Protein AF-A0A9P6MN47-F1 (afdb_monomer)

Structure (mmCIF, N/CA/C/O backbone):
data_AF-A0A9P6MN47-F1
#
_entry.id   AF-A0A9P6MN47-F1
#
loop_
_atom_site.group_PDB
_atom_site.id
_atom_site.type_symbol
_atom_site.label_atom_id
_atom_site.label_alt_id
_atom_site.label_comp_id
_atom_site.label_asym_id
_atom_site.label_entity_id
_atom_site.label_seq_id
_atom_site.pdbx_PDB_ins_code
_atom_site.Cartn_x
_atom_site.Cartn_y
_atom_site.Cartn_z
_atom_site.occupancy
_atom_site.B_iso_or_equiv
_atom_site.auth_seq_id
_atom_site.auth_comp_id
_atom_site.auth_asym_id
_atom_site.auth_atom_id
_atom_site.pdbx_PDB_model_num
ATOM 1 N N . MET A 1 1 ? -56.545 -11.372 4.190 1.00 41.72 1 MET A N 1
ATOM 2 C CA . MET A 1 1 ? -56.364 -11.797 2.789 1.00 41.72 1 MET A CA 1
ATOM 3 C C . MET A 1 1 ? -55.638 -13.130 2.778 1.00 41.72 1 MET A C 1
ATOM 5 O O . MET A 1 1 ? -54.506 -13.207 3.231 1.00 41.72 1 MET A O 1
ATOM 9 N N . ASN A 1 2 ? -56.364 -14.164 2.358 1.00 34.00 2 ASN A N 1
ATOM 10 C CA . ASN A 1 2 ? -55.906 -15.536 2.148 1.00 34.00 2 ASN A CA 1
ATOM 11 C C . ASN A 1 2 ? -55.253 -15.672 0.761 1.00 34.00 2 ASN A C 1
ATOM 13 O O . ASN A 1 2 ? -55.507 -14.839 -0.108 1.00 34.00 2 ASN A O 1
ATOM 17 N N . ASN A 1 3 ? -54.557 -16.803 0.568 1.00 33.00 3 ASN A N 1
ATOM 18 C CA . ASN A 1 3 ? -53.998 -17.367 -0.678 1.00 33.00 3 ASN A CA 1
ATOM 19 C C . ASN A 1 3 ? -52.538 -16.924 -0.902 1.00 33.00 3 ASN A C 1
ATOM 21 O O . ASN A 1 3 ? -52.272 -15.753 -1.108 1.00 33.00 3 ASN A O 1
ATOM 25 N N . PHE A 1 4 ? -51.515 -17.777 -0.818 1.00 34.84 4 PHE A N 1
ATOM 26 C CA . PHE A 1 4 ? -51.320 -18.984 -1.620 1.00 34.84 4 PHE A CA 1
ATOM 27 C C . PHE A 1 4 ? -50.412 -19.983 -0.871 1.00 34.84 4 PHE A C 1
ATOM 29 O O . PHE A 1 4 ? -49.187 -19.902 -0.907 1.00 34.84 4 PHE A O 1
ATOM 36 N N . ARG A 1 5 ? -51.018 -20.960 -0.193 1.00 38.16 5 ARG A N 1
ATOM 37 C CA . ARG A 1 5 ? -50.364 -22.212 0.212 1.00 38.16 5 ARG A CA 1
ATOM 38 C C . ARG A 1 5 ? -51.111 -23.350 -0.465 1.00 38.16 5 ARG A C 1
ATOM 40 O O . ARG A 1 5 ? -52.097 -23.829 0.076 1.00 38.16 5 ARG A O 1
ATOM 47 N N . GLN A 1 6 ? -50.648 -23.748 -1.644 1.00 36.84 6 GLN A N 1
ATOM 48 C CA . GLN A 1 6 ? -50.927 -25.049 -2.252 1.00 36.84 6 GLN A CA 1
ATOM 49 C C . GLN A 1 6 ? -49.973 -25.245 -3.435 1.00 36.84 6 GLN A C 1
ATOM 51 O O . GLN A 1 6 ? -50.169 -24.671 -4.498 1.00 36.84 6 GLN A O 1
ATOM 56 N N . SER A 1 7 ? -48.897 -25.998 -3.207 1.00 33.38 7 SER A N 1
ATOM 57 C CA . SER A 1 7 ? -48.450 -27.107 -4.065 1.00 33.38 7 SER A CA 1
ATOM 58 C C . SER A 1 7 ? -47.009 -27.477 -3.701 1.00 33.38 7 SER A C 1
ATOM 60 O O . SER A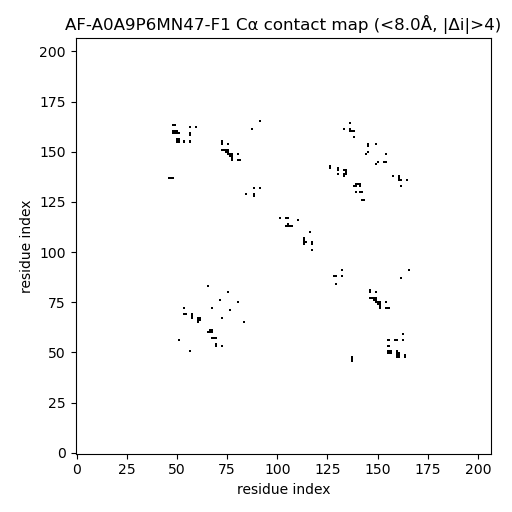 1 7 ? -46.039 -26.971 -4.258 1.00 33.38 7 SER A O 1
ATOM 62 N N . LEU A 1 8 ? -46.886 -28.361 -2.710 1.00 35.81 8 LEU A N 1
ATOM 63 C CA . LEU A 1 8 ? -45.766 -29.285 -2.599 1.00 35.81 8 LEU A CA 1
ATOM 64 C C . LEU A 1 8 ? -46.287 -30.627 -3.109 1.00 35.81 8 LEU A C 1
ATOM 66 O O . LEU A 1 8 ? -47.144 -31.230 -2.466 1.00 35.81 8 LEU A O 1
ATOM 70 N N . ALA A 1 9 ? -45.764 -31.100 -4.233 1.00 37.31 9 ALA A N 1
ATOM 71 C CA . ALA A 1 9 ? -45.876 -32.496 -4.621 1.00 37.31 9 ALA A CA 1
ATOM 72 C C . ALA A 1 9 ? -44.544 -32.958 -5.225 1.00 37.31 9 ALA A C 1
ATOM 74 O O . ALA A 1 9 ? -44.166 -32.539 -6.312 1.00 37.31 9 ALA A O 1
ATOM 75 N N . GLY A 1 10 ? -43.851 -33.831 -4.487 1.00 33.62 10 GLY A N 1
ATOM 76 C CA . GLY A 1 10 ? -42.985 -34.864 -5.058 1.00 33.62 10 GLY A CA 1
ATOM 77 C C . GLY A 1 10 ? -41.512 -34.515 -5.280 1.00 33.62 10 GLY A C 1
ATOM 78 O O . GLY A 1 10 ? -41.101 -34.203 -6.389 1.00 33.62 10 GLY A O 1
ATOM 79 N N . ARG A 1 11 ? -40.675 -34.735 -4.257 1.00 37.22 11 ARG A N 1
ATOM 80 C CA . ARG A 1 11 ? -39.339 -35.330 -4.477 1.00 37.22 11 ARG A CA 1
ATOM 81 C C . ARG A 1 11 ? -39.549 -36.843 -4.651 1.00 37.22 11 ARG A C 1
ATOM 83 O O . ARG A 1 11 ? -40.330 -37.394 -3.875 1.00 37.22 11 ARG A O 1
ATOM 90 N N . PRO A 1 12 ? -38.899 -37.523 -5.614 1.00 34.78 12 PRO A N 1
ATOM 91 C CA . PRO A 1 12 ? -37.577 -38.094 -5.319 1.00 34.78 12 PRO A CA 1
ATOM 92 C C . PRO A 1 12 ? -36.632 -38.186 -6.539 1.00 34.78 12 PRO A C 1
ATOM 94 O O . PRO A 1 12 ? -37.074 -38.352 -7.669 1.00 34.78 12 PRO A O 1
ATOM 97 N N . GLY A 1 13 ? -35.316 -38.170 -6.304 1.00 36.56 13 GLY A N 1
ATOM 98 C CA . GLY A 1 13 ? -34.329 -38.619 -7.299 1.00 36.56 13 GLY A CA 1
ATOM 99 C C . GLY A 1 13 ? -33.217 -37.614 -7.580 1.00 36.56 13 GLY A C 1
ATOM 100 O O . GLY A 1 13 ? -33.359 -36.700 -8.384 1.00 36.56 13 GLY A O 1
ATOM 101 N N . SER A 1 14 ? -32.085 -37.812 -6.913 1.00 43.25 14 SER A N 1
ATOM 102 C CA . SER A 1 14 ? -30.800 -37.184 -7.205 1.00 43.25 14 SER A CA 1
ATOM 103 C C . SER A 1 14 ? -30.328 -37.509 -8.629 1.00 43.25 14 SER A C 1
ATOM 105 O O . SER A 1 14 ? -30.061 -38.672 -8.918 1.00 43.25 14 SER A O 1
ATOM 107 N N . ASN A 1 15 ? -30.133 -36.503 -9.483 1.00 39.41 15 ASN A N 1
ATOM 108 C CA . ASN A 1 15 ? -29.367 -36.642 -10.726 1.00 39.41 15 ASN A CA 1
ATOM 109 C C . ASN A 1 15 ? -28.169 -35.689 -10.692 1.00 39.41 15 ASN A C 1
ATOM 111 O O . ASN A 1 15 ? -28.186 -34.598 -11.253 1.00 39.41 15 ASN A O 1
ATOM 115 N N . ILE A 1 16 ? -27.127 -36.124 -9.984 1.00 46.25 16 ILE A N 1
ATOM 116 C CA . ILE A 1 16 ? -25.761 -35.625 -10.156 1.00 46.25 16 ILE A CA 1
ATOM 117 C C . ILE A 1 16 ? -25.200 -36.354 -11.387 1.00 46.25 16 ILE A C 1
ATOM 119 O O . ILE A 1 16 ? -25.176 -37.589 -11.370 1.00 46.25 16 ILE A O 1
ATOM 123 N N . PRO A 1 17 ? -24.729 -35.671 -12.443 1.00 41.44 17 PRO A N 1
ATOM 124 C CA . PRO A 1 17 ? -24.043 -36.349 -13.534 1.00 41.44 17 PRO A CA 1
ATOM 125 C C . PRO A 1 17 ? -22.681 -36.843 -13.030 1.00 41.44 17 PRO A C 1
ATOM 127 O O . PRO A 1 17 ? -21.818 -36.044 -12.669 1.00 41.44 17 PRO A O 1
ATOM 130 N N . ARG A 1 18 ? -22.481 -38.164 -12.982 1.00 38.97 18 ARG A N 1
ATOM 131 C CA . ARG A 1 18 ? -21.150 -38.769 -12.825 1.00 38.97 18 ARG A CA 1
ATOM 132 C C . ARG A 1 18 ? -20.487 -38.938 -14.199 1.00 38.97 18 ARG A C 1
ATOM 134 O O . ARG A 1 18 ? -21.186 -39.226 -15.170 1.00 38.97 18 ARG A O 1
ATOM 141 N N . PRO A 1 19 ? -19.153 -38.813 -14.279 1.00 34.53 19 PRO A N 1
ATOM 142 C CA . PRO A 1 19 ? -18.406 -39.018 -15.512 1.00 34.53 19 PRO A CA 1
ATOM 143 C C . PRO A 1 19 ? -18.436 -40.500 -15.901 1.00 34.53 19 PRO A C 1
ATOM 145 O O . PRO A 1 19 ? -18.148 -41.377 -15.085 1.00 34.53 19 PRO A O 1
ATOM 148 N N . THR A 1 20 ? -18.799 -40.785 -17.148 1.00 41.00 20 THR A N 1
ATOM 149 C CA . THR A 1 20 ? -18.794 -42.138 -17.710 1.00 41.00 20 THR A CA 1
ATOM 150 C C . THR A 1 20 ? -17.363 -42.552 -18.043 1.00 41.00 20 THR A C 1
ATOM 152 O O . THR A 1 20 ? -16.755 -42.013 -18.967 1.00 41.00 20 THR A O 1
ATOM 155 N N . SER A 1 21 ? -16.828 -43.526 -17.310 1.00 36.16 21 SER A N 1
ATOM 156 C CA . SER A 1 21 ? -15.696 -44.338 -17.749 1.00 36.16 21 SER A CA 1
ATOM 157 C C . SER A 1 21 ? -16.211 -45.484 -18.628 1.00 36.16 21 SER A C 1
ATOM 159 O O . SER A 1 21 ? -16.979 -46.330 -18.177 1.00 36.16 21 SER A O 1
ATOM 161 N N . SER A 1 22 ? -15.779 -45.536 -19.888 1.00 38.53 22 SER A N 1
ATOM 162 C CA . SER A 1 22 ? -15.926 -46.724 -20.737 1.00 38.53 22 SER A CA 1
ATOM 163 C C . SER A 1 22 ? -14.592 -47.046 -21.401 1.00 38.53 22 SER A C 1
ATOM 165 O O . SER A 1 22 ? -14.125 -46.330 -22.286 1.00 38.53 22 SER A O 1
ATOM 167 N N . LEU A 1 23 ? -13.982 -48.132 -20.934 1.00 33.59 23 LEU A N 1
ATOM 168 C CA . LEU A 1 23 ? -12.881 -48.831 -21.581 1.00 33.59 23 LEU A CA 1
ATOM 169 C C . LEU A 1 23 ? -13.435 -49.794 -22.645 1.00 33.59 23 LEU A C 1
ATOM 171 O O . LEU A 1 23 ? -14.498 -50.376 -22.445 1.00 33.59 23 LEU A O 1
ATOM 175 N N . ALA A 1 24 ? -12.612 -50.017 -23.675 1.00 32.09 24 ALA A N 1
ATOM 176 C CA . ALA A 1 24 ? -12.634 -51.074 -24.697 1.00 32.09 24 ALA A CA 1
ATOM 177 C C . ALA A 1 24 ? -13.168 -50.688 -26.091 1.00 32.09 24 ALA A C 1
ATOM 179 O O . ALA A 1 24 ? -14.332 -50.352 -26.277 1.00 32.09 24 ALA A O 1
ATOM 180 N N . GLY A 1 25 ? -12.282 -50.817 -27.089 1.00 32.41 25 GLY A N 1
ATOM 181 C CA . GLY A 1 25 ? -12.612 -50.698 -28.509 1.00 32.41 25 GLY A CA 1
ATOM 182 C C . GLY A 1 25 ? -11.410 -50.388 -29.402 1.00 32.41 25 GLY A C 1
ATOM 183 O O . GLY A 1 25 ? -11.327 -49.319 -29.990 1.00 32.41 25 GLY A O 1
ATOM 184 N N . SER A 1 26 ? -10.458 -51.313 -29.475 1.00 33.81 26 SER A N 1
ATOM 185 C CA . SER A 1 26 ? -9.299 -51.318 -30.373 1.00 33.81 26 SER A CA 1
ATOM 186 C C . SER A 1 26 ? -9.674 -51.306 -31.863 1.00 33.81 26 SER A C 1
ATOM 188 O O . SER A 1 26 ? -10.416 -52.186 -32.293 1.00 33.81 26 SER A O 1
ATOM 190 N N . ASN A 1 27 ? -9.057 -50.429 -32.668 1.00 34.00 27 ASN A N 1
ATOM 191 C CA . ASN A 1 27 ? -8.623 -50.789 -34.026 1.00 34.00 27 ASN A CA 1
ATOM 192 C C . ASN A 1 27 ? -7.509 -49.868 -34.563 1.00 34.00 27 ASN A C 1
ATOM 194 O O . ASN A 1 27 ? -7.445 -48.683 -34.243 1.00 34.00 27 ASN A O 1
ATOM 198 N N . ALA A 1 28 ? -6.592 -50.447 -35.337 1.00 34.00 28 ALA A N 1
ATOM 199 C CA . ALA A 1 28 ? -5.300 -49.881 -35.722 1.00 34.00 28 ALA A CA 1
ATOM 200 C C . ALA A 1 28 ? -5.312 -49.080 -37.050 1.00 34.00 28 ALA A C 1
ATOM 202 O O . ALA A 1 28 ? -5.932 -49.517 -38.009 1.00 34.00 28 ALA A O 1
ATOM 203 N N . LYS A 1 29 ? -4.576 -47.944 -37.050 1.00 35.72 29 LYS A N 1
ATOM 204 C CA . LYS A 1 29 ? -3.645 -47.315 -38.046 1.00 35.72 29 LYS A CA 1
ATOM 205 C C . LYS A 1 29 ? -3.894 -47.445 -39.576 1.00 35.72 29 LYS A C 1
ATOM 207 O O . LYS A 1 29 ? -4.244 -48.523 -40.035 1.00 35.72 29 LYS A O 1
ATOM 212 N N . PRO A 1 30 ? -3.561 -46.408 -40.396 1.00 37.75 30 PRO A N 1
ATOM 213 C CA . PRO A 1 30 ? -2.171 -45.925 -40.541 1.00 37.75 30 PRO A CA 1
ATOM 214 C C . PRO A 1 30 ? -1.926 -44.400 -40.667 1.00 37.75 30 PRO A C 1
ATOM 216 O O . PRO A 1 30 ? -2.834 -43.588 -40.784 1.00 37.75 30 PRO A O 1
ATOM 219 N N . LEU A 1 31 ? -0.629 -44.066 -40.571 1.00 33.91 31 LEU A N 1
ATOM 220 C CA . LEU A 1 31 ? 0.039 -42.756 -40.579 1.00 33.91 31 LEU A CA 1
ATOM 221 C C . LEU A 1 31 ? -0.187 -41.930 -41.857 1.00 33.91 31 LEU A C 1
ATOM 223 O O . LEU A 1 31 ? -0.014 -42.493 -42.929 1.00 33.91 31 LEU A O 1
ATOM 227 N N . THR A 1 32 ? -0.297 -40.597 -41.715 1.00 35.84 32 THR A N 1
ATOM 228 C CA . THR A 1 32 ? 0.474 -39.581 -42.479 1.00 35.84 32 THR A CA 1
ATOM 229 C C . THR A 1 32 ? 0.391 -38.186 -41.822 1.00 35.84 32 THR A C 1
ATOM 231 O O . THR A 1 32 ? -0.705 -37.721 -41.537 1.00 35.84 32 THR A O 1
ATOM 234 N N . GLY A 1 33 ? 1.530 -37.491 -41.685 1.00 32.16 33 GLY A N 1
ATOM 235 C CA . GLY A 1 33 ? 1.637 -36.052 -42.003 1.00 32.16 33 GLY A CA 1
ATOM 236 C C . GLY A 1 33 ? 1.354 -34.986 -40.928 1.00 32.16 33 GLY A C 1
ATOM 237 O O . GLY A 1 33 ? 0.239 -34.510 -40.794 1.00 32.16 33 GLY A O 1
ATOM 238 N N . SER A 1 34 ? 2.424 -34.548 -40.258 1.00 34.50 34 SER A N 1
ATOM 239 C CA . SER A 1 34 ? 2.708 -33.208 -39.696 1.00 34.50 34 SER A CA 1
ATOM 240 C C . SER A 1 34 ? 1.719 -32.045 -39.949 1.00 34.50 34 SER A C 1
ATOM 242 O O . SER A 1 34 ? 1.606 -31.571 -41.078 1.00 34.50 34 SER A O 1
ATOM 244 N N . HIS A 1 35 ? 1.182 -31.461 -38.867 1.00 37.09 35 HIS A N 1
ATOM 245 C CA . HIS A 1 35 ? 1.371 -30.033 -38.543 1.00 37.09 35 HIS A CA 1
ATOM 246 C C . HIS A 1 35 ? 0.997 -29.746 -37.078 1.00 37.09 35 HIS A C 1
ATOM 248 O O . HIS A 1 35 ? -0.165 -29.799 -36.679 1.00 37.09 35 HIS A O 1
ATOM 254 N N . HIS A 1 36 ? 2.006 -29.427 -36.267 1.00 34.78 36 HIS A N 1
ATOM 255 C CA . HIS A 1 36 ? 1.833 -28.813 -34.955 1.00 34.78 36 HIS A CA 1
ATOM 256 C C . HIS A 1 36 ? 1.451 -27.341 -35.171 1.00 34.78 36 HIS A C 1
ATOM 258 O O . HIS A 1 36 ? 2.299 -26.519 -35.503 1.00 34.78 36 HIS A O 1
ATOM 264 N N . GLN A 1 37 ? 0.181 -26.994 -34.972 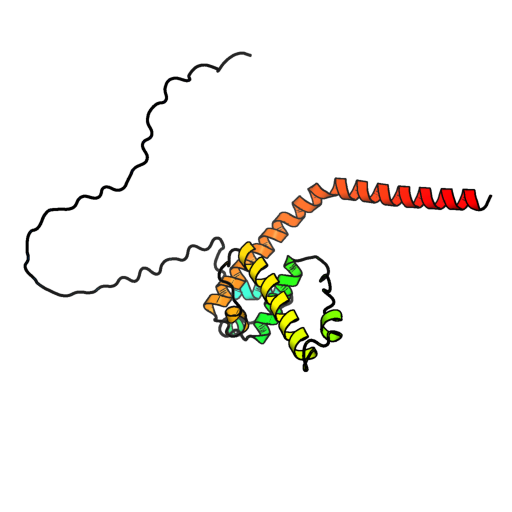1.00 35.47 37 GLN A N 1
ATOM 265 C CA . GLN A 1 37 ? -0.194 -25.644 -34.558 1.00 35.47 37 GLN A CA 1
ATOM 266 C C . GLN A 1 37 ? -0.641 -25.727 -33.106 1.00 35.47 37 GLN A C 1
ATOM 268 O O . GLN A 1 37 ? -1.804 -25.956 -32.783 1.00 35.47 37 GLN A O 1
ATOM 273 N N . SER A 1 38 ? 0.330 -25.569 -32.212 1.00 31.92 38 SER A N 1
ATOM 274 C CA . SER A 1 38 ? 0.075 -25.145 -30.846 1.00 31.92 38 SER A CA 1
ATOM 275 C C . SER A 1 38 ? -0.478 -23.720 -30.899 1.00 31.92 38 SER A C 1
ATOM 277 O O . SER A 1 38 ? 0.269 -22.747 -30.811 1.00 31.92 38 SER A O 1
ATOM 279 N N . SER A 1 39 ? -1.794 -23.578 -31.066 1.00 37.66 39 SER A N 1
ATOM 280 C CA . SER A 1 39 ? -2.476 -22.369 -30.618 1.00 37.66 39 SER A CA 1
ATOM 281 C C . SER A 1 39 ? -2.324 -22.308 -29.103 1.00 37.66 39 SER A C 1
ATOM 283 O O . SER A 1 39 ? -3.107 -22.902 -28.363 1.00 37.66 39 SER A O 1
ATOM 285 N N . SER A 1 40 ? -1.306 -21.588 -28.634 1.00 37.66 40 SER A N 1
ATOM 286 C CA . SER A 1 40 ? -1.277 -21.074 -27.273 1.00 37.66 40 SER A CA 1
ATOM 287 C C . SER A 1 40 ? -2.427 -20.075 -27.148 1.00 37.66 40 SER A C 1
ATOM 289 O O . SER A 1 40 ? -2.266 -18.875 -27.370 1.00 37.66 40 SER A O 1
ATOM 291 N N . ARG A 1 41 ? -3.625 -20.568 -26.825 1.00 37.81 41 ARG A N 1
ATOM 292 C CA . ARG A 1 41 ? -4.612 -19.739 -26.141 1.00 37.81 41 ARG A CA 1
ATOM 293 C C . ARG A 1 41 ? -3.942 -19.341 -24.834 1.00 37.81 41 ARG A C 1
ATOM 295 O O . ARG A 1 41 ? -3.850 -20.166 -23.930 1.00 37.81 41 ARG A O 1
ATOM 302 N N . ALA A 1 42 ? -3.405 -18.123 -24.780 1.00 43.56 42 ALA A N 1
ATOM 303 C CA . ALA A 1 42 ? -3.046 -17.497 -23.522 1.00 43.56 42 ALA A CA 1
ATOM 304 C C . ALA A 1 42 ? -4.279 -17.640 -22.633 1.00 43.56 42 ALA A C 1
ATOM 306 O O . ALA A 1 42 ? -5.345 -17.122 -22.979 1.00 43.56 42 ALA A O 1
ATOM 307 N N . ALA A 1 43 ? -4.168 -18.446 -21.576 1.00 43.69 43 ALA A N 1
ATOM 308 C CA . ALA A 1 43 ? -5.189 -18.506 -20.553 1.00 43.69 43 ALA A CA 1
ATOM 309 C C . ALA A 1 43 ? -5.394 -17.058 -20.123 1.00 43.69 43 ALA A C 1
ATOM 311 O O . ALA A 1 43 ? -4.471 -16.416 -19.626 1.00 43.69 43 ALA A O 1
ATOM 312 N N . THR A 1 44 ? -6.547 -16.495 -20.467 1.00 49.75 44 THR A N 1
ATOM 313 C CA . THR A 1 44 ? -6.895 -15.148 -20.050 1.00 49.75 44 THR A CA 1
ATOM 314 C C . THR A 1 44 ? -7.139 -15.290 -18.561 1.00 49.75 44 THR A C 1
ATOM 316 O O . THR A 1 44 ? -8.226 -15.701 -18.155 1.00 49.75 44 THR A O 1
ATOM 319 N N . GLU A 1 45 ? -6.084 -15.108 -17.762 1.00 56.88 45 GLU A N 1
ATOM 320 C CA . GLU A 1 45 ? -6.193 -15.040 -16.312 1.00 56.88 45 GLU A CA 1
ATOM 321 C C . GLU A 1 45 ? -7.281 -14.010 -16.030 1.00 56.88 45 GLU A C 1
ATOM 323 O O . GLU A 1 45 ? -7.150 -12.823 -16.332 1.00 56.88 45 GLU A O 1
ATOM 328 N N . THR A 1 46 ? -8.436 -14.514 -15.612 1.00 67.44 46 THR A N 1
ATOM 329 C CA . THR A 1 46 ? -9.619 -13.695 -15.411 1.00 67.44 46 THR A CA 1
ATOM 330 C C . THR A 1 46 ? -9.464 -13.105 -14.026 1.00 67.44 46 THR A C 1
ATOM 332 O O . THR A 1 46 ? -9.801 -13.742 -13.033 1.00 67.44 46 THR A O 1
ATOM 335 N N . TYR A 1 47 ? -8.855 -11.926 -13.959 1.00 73.94 47 TYR A N 1
ATOM 336 C CA . TYR A 1 47 ? -8.736 -11.183 -12.712 1.00 73.94 47 TYR A C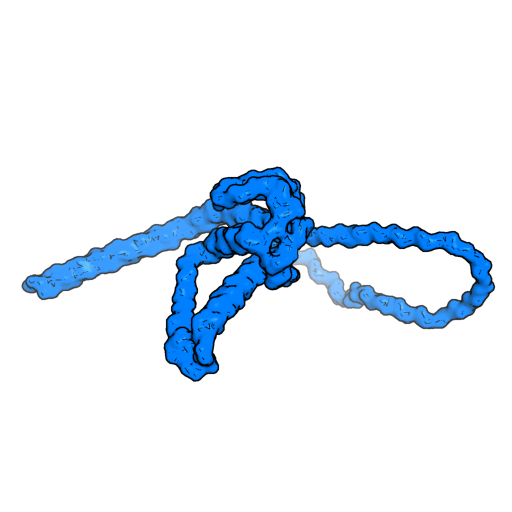A 1
ATOM 337 C C . TYR A 1 47 ? -10.110 -10.646 -12.298 1.00 73.94 47 TYR A C 1
ATOM 339 O O . TYR A 1 47 ? -10.934 -10.291 -13.142 1.00 73.94 47 TYR A O 1
ATOM 347 N N . HIS A 1 48 ? -10.344 -10.542 -10.991 1.00 82.81 48 HIS A N 1
ATOM 348 C CA . HIS A 1 48 ? -11.567 -9.948 -10.439 1.00 82.81 48 HIS A CA 1
ATOM 349 C C . HIS A 1 48 ? -11.570 -8.406 -10.488 1.00 82.81 48 HIS A C 1
ATOM 351 O O . HIS A 1 48 ? -12.537 -7.780 -10.063 1.00 82.81 48 HIS A O 1
ATOM 357 N N . PHE A 1 49 ? -10.507 -7.796 -11.018 1.00 89.75 49 PHE A N 1
ATOM 358 C CA . PHE A 1 49 ? -10.303 -6.353 -11.132 1.00 89.75 49 PHE A CA 1
ATOM 359 C C . PHE A 1 49 ? -9.821 -5.978 -12.546 1.00 89.75 49 PHE A C 1
ATOM 361 O O . PHE A 1 49 ? -9.196 -6.797 -13.231 1.00 89.75 49 PHE A O 1
ATOM 368 N N . PRO A 1 50 ? -10.089 -4.745 -13.012 1.00 91.38 50 PRO A N 1
ATOM 369 C CA . PRO A 1 50 ? -9.643 -4.292 -14.324 1.00 91.38 50 PRO A CA 1
ATOM 370 C C . PRO A 1 50 ? -8.130 -4.046 -14.344 1.00 91.38 50 PRO A C 1
ATOM 372 O O . PRO A 1 50 ? -7.583 -3.396 -13.456 1.00 91.38 50 PRO A O 1
ATOM 375 N N . LEU A 1 51 ? -7.450 -4.499 -15.401 1.00 94.25 51 LEU A N 1
ATOM 376 C CA . LEU A 1 51 ? -6.062 -4.111 -15.655 1.00 94.25 51 LEU A CA 1
ATOM 377 C C . LEU A 1 51 ? -6.004 -2.672 -16.170 1.00 94.25 51 LEU A C 1
ATOM 379 O O . LEU A 1 51 ? -6.551 -2.353 -17.229 1.00 94.25 51 LEU A O 1
ATOM 383 N N . LEU A 1 52 ? -5.296 -1.815 -15.442 1.00 94.12 52 LEU A N 1
ATOM 384 C CA . LEU A 1 52 ? -5.146 -0.412 -15.789 1.00 94.12 52 LEU A CA 1
ATOM 385 C C . LEU A 1 52 ? -4.051 -0.207 -16.847 1.00 94.12 52 LEU A C 1
ATOM 387 O O . LEU A 1 52 ? -3.089 -0.976 -16.981 1.00 94.12 52 LEU A O 1
ATOM 391 N N . LYS A 1 53 ? -4.215 0.863 -17.629 1.00 95.50 53 LYS A N 1
ATOM 392 C CA . LYS A 1 53 ? -3.173 1.353 -18.539 1.00 95.50 53 LYS A CA 1
ATOM 393 C C . LYS A 1 53 ? -2.073 2.059 -17.731 1.00 95.50 53 LYS A C 1
ATOM 395 O O . LYS A 1 53 ? -2.408 2.667 -16.715 1.00 95.50 53 LYS A O 1
ATOM 400 N N . PRO A 1 54 ? -0.810 2.059 -18.201 1.00 95.12 54 PRO A N 1
ATOM 401 C CA . PRO A 1 54 ? 0.306 2.728 -17.524 1.00 95.12 54 PRO A CA 1
ATOM 402 C C . PRO A 1 54 ? -0.007 4.157 -17.065 1.00 95.12 54 PRO A C 1
ATOM 404 O O . PRO A 1 54 ? 0.122 4.468 -15.886 1.00 95.12 54 PRO A O 1
ATOM 407 N N . GLN A 1 55 ? -0.544 4.979 -17.967 1.00 95.44 55 GLN A N 1
ATOM 408 C CA . GLN A 1 55 ? -0.924 6.361 -17.682 1.00 95.44 55 GLN A CA 1
ATOM 409 C C . GLN A 1 55 ? -1.940 6.496 -16.533 1.00 95.44 55 GLN A C 1
ATOM 411 O O . GLN A 1 55 ? -1.836 7.399 -15.708 1.00 95.44 55 GLN A O 1
ATOM 416 N N . ALA A 1 56 ? -2.922 5.591 -16.460 1.00 95.12 56 ALA A N 1
ATOM 417 C CA . ALA A 1 56 ? -3.937 5.618 -15.408 1.00 95.12 56 ALA A CA 1
ATOM 418 C C . ALA A 1 56 ? -3.340 5.252 -14.043 1.00 95.12 56 ALA A C 1
ATOM 420 O O . ALA A 1 56 ? -3.704 5.855 -13.040 1.00 95.12 56 ALA A O 1
ATOM 421 N N . ILE A 1 57 ? -2.398 4.302 -14.015 1.00 95.50 57 ILE A N 1
ATOM 422 C CA . ILE A 1 57 ? -1.665 3.938 -12.795 1.00 95.50 57 ILE A CA 1
ATOM 423 C C . ILE A 1 57 ? -0.845 5.131 -12.308 1.00 95.50 57 ILE A C 1
ATOM 425 O O . ILE A 1 57 ? -0.942 5.489 -11.142 1.00 95.50 57 ILE A O 1
ATOM 429 N N . VAL A 1 58 ? -0.089 5.775 -13.201 1.00 95.44 58 VAL A N 1
ATOM 430 C CA . VAL A 1 58 ? 0.727 6.953 -12.864 1.00 95.44 58 VAL A CA 1
ATOM 431 C C . VAL A 1 58 ? -0.133 8.100 -12.325 1.00 95.44 58 VAL A C 1
ATOM 433 O O . VAL A 1 58 ? 0.238 8.718 -11.329 1.00 95.44 58 VAL A O 1
ATOM 436 N N . SER A 1 59 ? -1.299 8.351 -12.930 1.00 94.62 59 SER A N 1
ATOM 437 C CA . SER A 1 59 ? -2.251 9.348 -12.426 1.00 94.62 59 SER A CA 1
ATOM 438 C C . SER A 1 59 ? -2.689 9.026 -10.997 1.00 94.62 59 SER A C 1
ATOM 440 O O . SER A 1 59 ? -2.534 9.866 -10.121 1.00 94.62 59 SER A O 1
ATOM 442 N N . CYS A 1 60 ? -3.145 7.796 -10.737 1.00 92.88 60 CYS A N 1
ATOM 443 C CA . CYS A 1 60 ? -3.591 7.401 -9.400 1.00 92.88 60 CYS A CA 1
ATOM 444 C C . CYS A 1 60 ? -2.460 7.418 -8.360 1.00 92.88 60 CYS A C 1
ATOM 446 O O . CYS A 1 60 ? -2.704 7.763 -7.211 1.00 92.88 60 CYS A O 1
ATOM 448 N N . LEU A 1 61 ? -1.225 7.069 -8.741 1.00 91.94 61 LEU A N 1
ATOM 449 C CA . LEU A 1 61 ? -0.061 7.188 -7.854 1.00 91.94 61 LEU A CA 1
ATOM 450 C C . LEU A 1 61 ? 0.250 8.654 -7.517 1.00 91.94 61 LEU A C 1
ATOM 452 O O . LEU A 1 61 ? 0.613 8.962 -6.385 1.00 91.94 61 LEU A O 1
ATOM 456 N N . THR A 1 62 ? 0.059 9.563 -8.474 1.00 92.69 62 THR A N 1
ATOM 457 C CA . THR A 1 62 ? 0.240 11.005 -8.257 1.00 92.69 62 THR A CA 1
ATOM 458 C C . THR A 1 62 ? -0.798 11.553 -7.276 1.00 92.69 62 THR A C 1
ATOM 460 O O . THR A 1 62 ? -0.444 12.357 -6.414 1.00 92.69 62 THR A O 1
ATOM 463 N N . ASP A 1 63 ? -2.046 11.078 -7.355 1.00 90.00 63 ASP A N 1
ATOM 464 C CA . ASP A 1 63 ? -3.132 11.477 -6.447 1.00 90.00 63 ASP A CA 1
ATOM 465 C C . ASP A 1 63 ? -2.809 11.138 -4.978 1.00 90.00 63 ASP A C 1
ATOM 467 O O . ASP A 1 63 ? -3.154 11.896 -4.074 1.00 90.00 63 ASP A O 1
ATOM 471 N N . ILE A 1 64 ? -2.061 10.051 -4.742 1.00 86.44 64 ILE A N 1
ATOM 472 C CA . ILE A 1 64 ? -1.567 9.638 -3.414 1.00 86.44 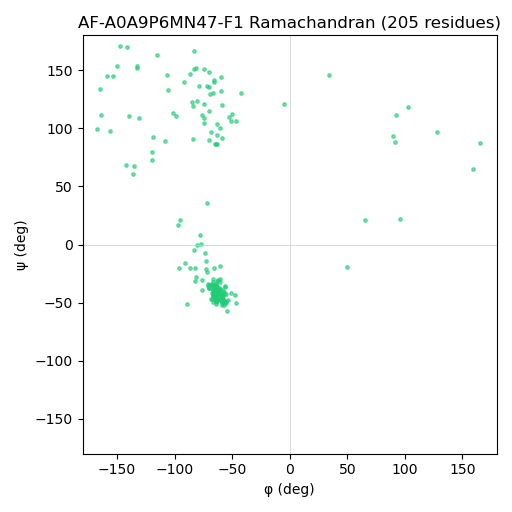64 ILE A CA 1
ATOM 473 C C . ILE A 1 64 ? -0.137 10.126 -3.114 1.00 86.44 64 ILE A C 1
ATOM 475 O O . ILE A 1 64 ? 0.545 9.570 -2.260 1.00 86.44 64 ILE A O 1
ATOM 479 N N . GLN A 1 65 ? 0.324 11.173 -3.809 1.00 87.56 65 GLN A N 1
ATOM 480 C CA . GLN A 1 65 ? 1.614 11.850 -3.590 1.00 87.56 65 GLN A CA 1
ATOM 481 C C . GLN A 1 65 ? 2.864 11.001 -3.886 1.00 87.56 65 GLN A C 1
ATOM 483 O O . GLN A 1 65 ? 3.974 11.342 -3.468 1.00 87.56 65 GLN A O 1
ATOM 488 N N . ILE A 1 66 ? 2.730 9.943 -4.687 1.00 87.44 66 ILE A N 1
ATOM 489 C CA . ILE A 1 66 ? 3.855 9.134 -5.156 1.00 87.44 66 ILE A CA 1
ATOM 490 C C . ILE A 1 66 ? 4.240 9.561 -6.577 1.00 87.44 66 ILE A C 1
ATOM 492 O O . ILE A 1 66 ? 3.540 9.290 -7.551 1.00 87.44 66 ILE A O 1
ATOM 496 N N . SER A 1 67 ? 5.407 10.197 -6.712 1.00 88.69 67 SER A N 1
ATOM 497 C CA . SER A 1 67 ? 5.937 10.629 -8.014 1.00 88.69 67 SER A CA 1
ATOM 498 C C . SER A 1 67 ? 6.483 9.452 -8.829 1.00 88.69 67 SER A C 1
ATOM 500 O O . SER A 1 67 ? 7.552 8.918 -8.511 1.00 88.69 67 SER A O 1
ATOM 502 N N . TRP A 1 68 ? 5.776 9.082 -9.898 1.00 90.19 68 TRP A N 1
ATOM 503 C CA . TRP A 1 68 ? 6.138 8.000 -10.821 1.00 90.19 68 TRP A CA 1
ATOM 504 C C . TRP A 1 68 ? 6.020 8.426 -12.288 1.00 90.19 68 TRP A C 1
ATOM 506 O O . TRP A 1 68 ? 5.191 9.262 -12.639 1.00 90.19 68 TRP A O 1
ATOM 516 N N . THR A 1 69 ? 6.819 7.813 -13.162 1.00 92.81 69 THR A N 1
ATOM 517 C CA . THR A 1 69 ? 6.692 7.945 -14.624 1.00 92.81 69 THR A CA 1
ATOM 518 C C . THR A 1 69 ? 6.319 6.616 -15.284 1.00 92.81 69 THR A C 1
ATOM 520 O O . THR A 1 69 ? 6.478 5.539 -14.707 1.00 92.81 69 THR A O 1
ATOM 523 N N . GLU A 1 70 ? 5.838 6.662 -16.530 1.00 93.56 70 GLU A N 1
ATOM 524 C CA . GLU A 1 70 ? 5.558 5.437 -17.297 1.00 93.56 70 GLU A CA 1
ATOM 525 C C . GLU A 1 70 ? 6.825 4.607 -17.563 1.00 93.56 70 GLU A C 1
ATOM 527 O O . GLU A 1 70 ? 6.760 3.379 -17.596 1.00 93.56 70 GLU A O 1
ATOM 532 N N . GLU A 1 71 ? 7.986 5.257 -17.702 1.00 94.00 71 GLU A N 1
ATOM 533 C CA . GLU A 1 71 ? 9.276 4.577 -17.870 1.00 94.00 71 GLU A CA 1
ATOM 534 C C . GLU A 1 71 ? 9.669 3.797 -16.610 1.00 94.00 71 GLU A C 1
ATOM 536 O O . GLU A 1 71 ? 10.140 2.663 -16.692 1.00 94.00 71 GLU A O 1
ATOM 541 N N . GLU A 1 72 ? 9.416 4.370 -15.436 1.00 92.69 72 GLU A N 1
ATOM 542 C CA . GLU A 1 72 ? 9.675 3.720 -14.152 1.00 92.69 72 GLU A CA 1
ATOM 543 C C . GLU A 1 72 ? 8.715 2.558 -13.899 1.00 92.69 72 GLU A C 1
ATOM 545 O O . GLU A 1 72 ? 9.128 1.531 -13.369 1.00 92.69 72 GLU A O 1
ATOM 550 N N . LEU A 1 73 ? 7.463 2.662 -14.348 1.00 93.94 73 LEU A N 1
ATOM 551 C CA . LEU A 1 73 ? 6.526 1.537 -14.336 1.00 93.94 73 LEU A CA 1
ATOM 552 C C . LEU A 1 73 ? 6.952 0.425 -15.313 1.00 93.94 73 LEU A C 1
ATOM 554 O O . LEU A 1 73 ? 6.764 -0.756 -15.022 1.00 93.94 73 LEU A O 1
ATOM 558 N N . ALA A 1 74 ? 7.545 0.779 -16.457 1.00 94.31 74 ALA A N 1
ATOM 559 C CA . ALA A 1 74 ? 8.107 -0.188 -17.402 1.00 94.31 74 ALA A CA 1
ATOM 560 C C . ALA A 1 74 ? 9.406 -0.835 -16.887 1.00 94.31 74 ALA A C 1
ATOM 562 O O . ALA A 1 74 ? 9.769 -1.932 -17.316 1.00 94.31 74 ALA A O 1
ATOM 563 N N . ARG A 1 75 ? 10.113 -0.169 -15.967 1.00 95.12 75 ARG A N 1
ATOM 564 C CA . ARG A 1 75 ? 11.362 -0.633 -15.352 1.00 95.12 75 ARG A CA 1
ATOM 565 C C . ARG A 1 75 ? 11.344 -0.412 -13.835 1.00 95.12 75 ARG A C 1
ATOM 567 O O . ARG A 1 75 ? 12.122 0.403 -13.329 1.00 95.12 75 ARG A O 1
ATOM 574 N N . PRO A 1 76 ? 10.488 -1.144 -13.105 1.00 95.06 76 PRO A N 1
ATOM 575 C CA . PRO A 1 76 ? 10.329 -0.935 -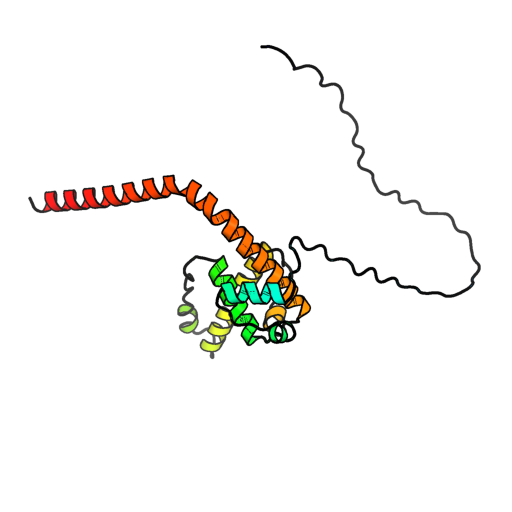11.675 1.00 95.06 76 PRO A CA 1
ATOM 576 C C . PRO A 1 76 ? 11.617 -1.300 -10.934 1.00 95.06 76 PRO A C 1
ATOM 578 O O . PRO A 1 76 ? 12.293 -2.276 -11.267 1.00 95.06 76 PRO A O 1
ATOM 581 N N . THR A 1 77 ? 11.955 -0.518 -9.911 1.00 94.69 77 THR A N 1
ATOM 582 C CA . THR A 1 77 ? 13.091 -0.797 -9.025 1.00 94.69 77 THR A CA 1
ATOM 583 C C . THR A 1 77 ? 12.592 -1.273 -7.663 1.00 94.69 77 THR A C 1
ATOM 585 O O . THR A 1 77 ? 11.558 -0.785 -7.197 1.00 94.69 77 THR A O 1
ATOM 588 N N . PRO A 1 78 ? 13.313 -2.185 -6.983 1.00 94.19 78 PRO A N 1
ATOM 589 C CA . PRO A 1 78 ? 12.948 -2.634 -5.638 1.00 94.19 78 PRO A CA 1
ATOM 590 C C . PRO A 1 78 ? 12.696 -1.481 -4.660 1.00 94.19 78 PRO A C 1
ATOM 592 O O . PRO A 1 78 ? 11.722 -1.493 -3.917 1.00 94.19 78 PRO A O 1
ATOM 595 N N . GLN A 1 79 ? 13.532 -0.442 -4.716 1.00 91.94 79 GLN A N 1
ATOM 596 C CA . GLN A 1 79 ? 13.444 0.726 -3.841 1.00 91.94 79 GLN A CA 1
ATOM 597 C C . GLN A 1 79 ? 12.143 1.507 -4.051 1.00 91.94 79 GLN A C 1
ATOM 599 O O . GLN A 1 79 ? 11.492 1.889 -3.084 1.00 91.94 79 GLN A O 1
ATOM 604 N N . LYS A 1 80 ? 11.738 1.725 -5.310 1.00 90.62 80 LYS A N 1
ATOM 605 C CA . LYS A 1 80 ? 10.473 2.409 -5.602 1.00 90.62 80 LYS A CA 1
ATOM 606 C C . LYS A 1 80 ? 9.268 1.551 -5.244 1.00 90.62 80 LYS A C 1
ATOM 608 O O . LYS A 1 80 ? 8.278 2.088 -4.763 1.00 90.62 80 LYS A O 1
ATOM 613 N N . MET A 1 81 ? 9.351 0.241 -5.469 1.00 92.81 81 MET A N 1
ATOM 614 C CA . MET A 1 81 ? 8.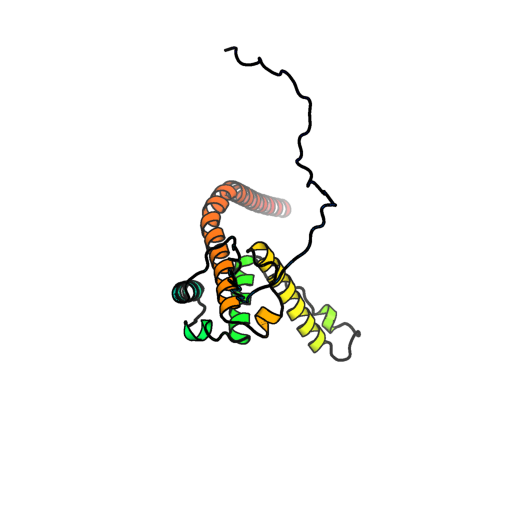267 -0.668 -5.108 1.00 92.81 81 MET A CA 1
ATOM 615 C C . MET A 1 81 ? 8.041 -0.722 -3.601 1.00 92.81 81 MET A C 1
ATOM 617 O O . MET A 1 81 ? 6.890 -0.715 -3.183 1.00 92.81 81 MET A O 1
ATOM 621 N N . LEU A 1 82 ? 9.109 -0.720 -2.797 1.00 91.56 82 LEU A N 1
ATOM 622 C CA . LEU A 1 82 ? 9.001 -0.657 -1.338 1.00 91.56 82 LEU A CA 1
ATOM 623 C C . LEU A 1 82 ? 8.217 0.577 -0.887 1.00 91.56 82 LEU A C 1
ATOM 625 O O . LEU A 1 82 ? 7.200 0.412 -0.226 1.00 91.56 82 LEU A O 1
ATOM 629 N N . LEU A 1 83 ? 8.597 1.775 -1.348 1.00 90.25 83 LEU A N 1
ATOM 630 C CA . LEU A 1 83 ? 7.887 3.019 -1.016 1.00 90.25 83 LEU A CA 1
ATOM 631 C C . LEU A 1 83 ? 6.394 2.955 -1.380 1.00 90.25 83 LEU A C 1
ATOM 633 O O . LEU A 1 83 ? 5.525 3.386 -0.622 1.00 90.25 83 LEU A O 1
ATOM 637 N N . VAL A 1 84 ? 6.093 2.407 -2.558 1.00 91.88 84 VAL A N 1
ATOM 638 C CA . VAL A 1 84 ? 4.719 2.264 -3.043 1.00 91.88 84 VAL A CA 1
ATOM 639 C C . VAL A 1 84 ? 3.916 1.312 -2.160 1.00 91.88 84 VAL A C 1
ATOM 641 O O . VAL A 1 84 ? 2.806 1.644 -1.751 1.00 91.88 84 VAL A O 1
ATOM 644 N N . TYR A 1 85 ? 4.467 0.141 -1.847 1.00 92.12 85 TYR A N 1
ATOM 645 C CA . TYR A 1 85 ? 3.777 -0.849 -1.029 1.00 92.12 85 TYR A CA 1
ATOM 646 C C . TYR A 1 85 ? 3.645 -0.432 0.435 1.00 92.12 85 TYR A C 1
ATOM 648 O O . TYR A 1 85 ? 2.609 -0.714 1.024 1.00 92.12 85 TYR A O 1
ATOM 656 N N . GLU A 1 86 ? 4.626 0.275 0.997 1.00 89.56 86 GLU A N 1
ATOM 657 C CA . GLU A 1 86 ? 4.518 0.899 2.321 1.00 89.56 86 GLU A CA 1
ATOM 658 C C . GLU A 1 86 ? 3.353 1.888 2.362 1.00 89.56 86 GLU A C 1
ATOM 660 O O . GLU A 1 86 ? 2.485 1.776 3.221 1.00 89.56 86 GLU A O 1
ATOM 665 N N . THR A 1 87 ? 3.263 2.781 1.372 1.00 89.50 87 THR A N 1
ATOM 666 C CA . THR A 1 87 ? 2.166 3.759 1.301 1.00 89.50 87 THR A CA 1
ATOM 667 C C . THR A 1 87 ? 0.807 3.064 1.184 1.00 89.50 87 THR A C 1
ATOM 669 O O . THR A 1 87 ? -0.157 3.448 1.842 1.00 89.50 87 THR A O 1
ATOM 672 N N . PHE A 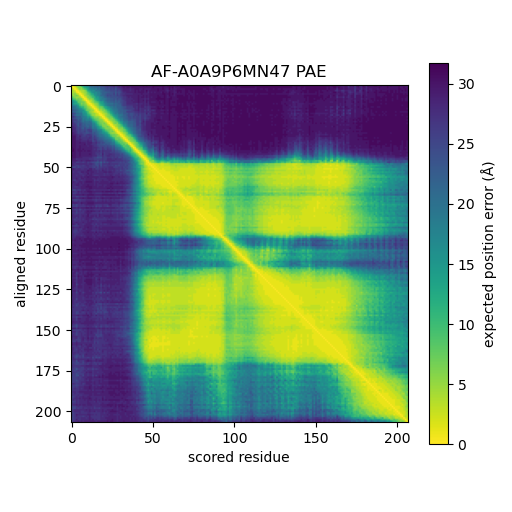1 88 ? 0.709 2.013 0.365 1.00 87.94 88 PHE A N 1
ATOM 673 C CA . PHE A 1 88 ? -0.530 1.247 0.235 1.00 87.94 88 PHE A CA 1
ATOM 674 C C . PHE A 1 88 ? -0.906 0.489 1.504 1.00 87.94 88 PHE A C 1
ATOM 676 O O . PHE A 1 88 ? -2.091 0.428 1.832 1.00 87.94 88 PHE A O 1
ATOM 683 N N . LEU A 1 89 ? 0.077 -0.065 2.210 1.00 88.12 89 LEU A N 1
ATOM 684 C CA . LEU A 1 89 ? -0.148 -0.752 3.471 1.00 88.12 89 LEU A CA 1
ATOM 685 C C . LEU A 1 89 ? -0.611 0.234 4.551 1.00 88.12 89 LEU A C 1
ATOM 687 O O . LEU A 1 89 ? -1.601 -0.038 5.229 1.00 88.12 89 LEU A O 1
ATOM 691 N N . ASP A 1 90 ? 0.019 1.406 4.646 1.00 85.56 90 ASP A N 1
ATOM 692 C CA . ASP A 1 90 ? -0.385 2.474 5.568 1.00 85.56 90 ASP A CA 1
ATOM 693 C C . ASP A 1 90 ? -1.832 2.937 5.275 1.00 85.56 90 ASP A C 1
ATOM 695 O O . ASP A 1 90 ? -2.658 3.029 6.185 1.00 85.56 90 ASP A O 1
ATOM 699 N N . MET A 1 91 ? -2.197 3.124 3.998 1.00 81.44 91 MET A N 1
ATOM 700 C CA . MET A 1 91 ? -3.572 3.475 3.600 1.00 81.44 91 MET A CA 1
ATOM 701 C C . MET A 1 91 ? -4.597 2.365 3.863 1.00 81.44 91 MET A C 1
ATOM 703 O O . MET A 1 91 ? -5.776 2.647 4.091 1.00 81.44 91 MET A O 1
ATOM 707 N N . ALA A 1 92 ? -4.196 1.097 3.774 1.00 78.62 92 ALA A N 1
ATOM 708 C CA . ALA A 1 92 ? -5.093 -0.028 4.008 1.00 78.62 92 ALA A CA 1
ATOM 709 C C . ALA A 1 92 ? -5.357 -0.241 5.497 1.00 78.62 92 ALA A C 1
ATOM 711 O O . ALA A 1 92 ? -6.496 -0.531 5.863 1.00 78.62 92 ALA A O 1
ATOM 712 N N . THR A 1 93 ? -4.324 -0.081 6.325 1.00 74.88 93 THR A N 1
ATOM 713 C CA . THR A 1 93 ? -4.361 -0.532 7.714 1.00 74.88 93 THR A CA 1
ATOM 714 C C . THR A 1 93 ? -5.054 0.473 8.633 1.00 74.88 93 THR A C 1
ATOM 716 O O . THR A 1 93 ? -5.704 0.002 9.554 1.00 74.88 93 THR A O 1
ATOM 719 N N . GLU A 1 94 ? -4.998 1.796 8.374 1.00 64.75 94 GLU A N 1
ATOM 720 C CA . GLU A 1 94 ? -5.594 2.927 9.154 1.00 64.75 94 GLU A CA 1
ATOM 721 C C . GLU A 1 94 ? -5.333 2.955 10.677 1.00 64.75 94 GLU A C 1
ATOM 723 O O . GLU A 1 94 ? -5.444 4.002 11.312 1.00 64.75 94 GLU A O 1
ATOM 728 N N . SER A 1 95 ? -4.957 1.834 11.276 1.00 54.00 95 SER A N 1
ATOM 729 C CA . SER A 1 95 ? -4.479 1.694 12.629 1.00 54.00 95 SER A CA 1
ATOM 730 C C . SER A 1 95 ? -3.105 2.333 12.688 1.00 54.00 95 SER A C 1
ATOM 732 O O . SER A 1 95 ? -2.265 2.089 11.814 1.00 54.00 95 SER A O 1
ATOM 734 N N . ALA A 1 96 ? -2.868 3.119 13.742 1.00 45.91 96 ALA A N 1
ATOM 735 C CA . ALA A 1 96 ? -1.512 3.418 14.177 1.00 45.91 96 ALA A CA 1
ATOM 736 C C . ALA A 1 96 ? -0.728 2.111 14.087 1.00 45.91 96 ALA A C 1
ATOM 738 O O . ALA A 1 96 ? -1.256 1.075 14.514 1.00 45.91 96 ALA A O 1
ATOM 739 N N . ARG A 1 97 ? 0.449 2.149 13.445 1.00 52.38 97 ARG A N 1
ATOM 740 C CA . ARG A 1 97 ? 1.397 1.039 13.491 1.00 52.38 97 ARG A CA 1
ATOM 741 C C . ARG A 1 97 ? 1.451 0.667 14.958 1.00 52.38 97 ARG A C 1
ATOM 743 O O . ARG A 1 97 ? 1.881 1.483 15.767 1.00 52.38 97 ARG A O 1
ATOM 750 N N . ASP A 1 98 ? 0.841 -0.460 15.308 1.00 47.34 98 ASP A N 1
ATOM 751 C CA . ASP A 1 98 ? 0.950 -0.966 16.656 1.00 47.34 98 ASP A CA 1
ATOM 752 C C . ASP A 1 98 ? 2.414 -1.345 16.679 1.00 47.34 98 ASP A C 1
ATOM 754 O O . ASP A 1 98 ? 2.817 -2.304 16.008 1.00 47.34 98 ASP A O 1
ATOM 758 N N . ASP A 1 99 ? 3.218 -0.424 17.210 1.00 53.53 99 ASP A N 1
ATOM 759 C CA . ASP A 1 99 ? 4.658 -0.502 17.241 1.00 53.53 99 ASP A CA 1
ATOM 760 C C . ASP A 1 99 ? 4.922 -1.730 18.098 1.00 53.53 99 ASP A C 1
ATOM 762 O O . ASP A 1 99 ? 5.017 -1.648 19.319 1.00 53.53 99 ASP A O 1
ATOM 766 N N . CYS A 1 100 ? 4.934 -2.901 17.457 1.00 54.56 100 CYS A N 1
ATOM 767 C CA . CYS A 1 100 ? 5.403 -4.137 18.035 1.00 54.56 100 CYS A CA 1
ATOM 768 C C . CYS A 1 100 ? 6.845 -3.825 18.395 1.00 54.56 100 CYS A C 1
ATOM 770 O O . CYS A 1 100 ? 7.727 -3.895 17.537 1.00 54.56 100 CYS A O 1
ATOM 772 N N . SER A 1 101 ? 7.057 -3.362 19.625 1.00 63.22 101 SER A N 1
ATOM 773 C CA . SER A 1 101 ? 8.353 -2.939 20.107 1.00 63.22 101 SER A CA 1
ATOM 774 C C . SER A 1 101 ? 9.229 -4.176 20.084 1.00 63.22 101 SER A C 1
ATOM 776 O O . SER A 1 101 ? 9.099 -5.070 20.917 1.00 63.22 101 SER A O 1
ATOM 778 N N . LEU A 1 102 ? 10.105 -4.253 19.086 1.00 71.19 102 LEU A N 1
ATOM 779 C CA . LEU A 1 102 ? 11.091 -5.325 18.983 1.00 71.19 102 LEU A CA 1
ATOM 780 C C . LEU A 1 102 ? 12.265 -5.086 19.943 1.00 71.19 102 LEU A C 1
ATOM 782 O O . LEU A 1 102 ? 13.254 -5.810 19.881 1.00 71.19 102 LEU A O 1
ATOM 786 N N . ASP A 1 103 ? 12.152 -4.089 20.822 1.00 70.31 103 ASP A N 1
ATOM 787 C CA . ASP A 1 103 ? 13.128 -3.736 21.850 1.00 70.31 103 ASP A CA 1
ATOM 788 C C . ASP A 1 103 ? 13.418 -4.943 22.756 1.00 70.31 103 ASP A C 1
ATOM 790 O O . ASP A 1 103 ? 14.571 -5.230 23.064 1.00 70.31 103 ASP A O 1
ATOM 794 N N . GLU A 1 104 ? 12.399 -5.760 23.046 1.00 67.50 104 GLU A N 1
ATOM 795 C CA . GLU A 1 104 ? 12.564 -7.014 23.792 1.00 67.50 104 GLU A CA 1
ATOM 796 C C . GLU A 1 104 ? 13.472 -8.025 23.069 1.00 67.50 104 GLU A C 1
ATOM 798 O O . GLU A 1 104 ? 14.169 -8.796 23.720 1.00 67.50 104 GLU A O 1
ATOM 803 N N . ILE A 1 105 ? 13.504 -8.021 21.729 1.00 68.12 105 ILE A N 1
ATOM 804 C CA . ILE A 1 105 ? 14.390 -8.886 20.926 1.00 68.12 105 ILE A CA 1
ATOM 805 C C . ILE A 1 105 ? 15.826 -8.355 20.948 1.00 68.12 105 ILE A C 1
ATOM 807 O O . ILE A 1 105 ? 16.774 -9.135 20.852 1.00 68.12 105 ILE A O 1
ATOM 811 N N . GLN A 1 106 ? 16.001 -7.039 21.075 1.00 66.38 106 GLN A N 1
ATOM 812 C CA . GLN A 1 106 ? 17.321 -6.423 21.156 1.00 66.38 106 GLN A CA 1
ATOM 813 C C . GLN A 1 106 ? 18.010 -6.719 22.496 1.00 66.38 106 GLN A C 1
ATOM 815 O O . GLN A 1 106 ? 19.224 -6.919 22.519 1.00 66.38 106 GLN A O 1
ATOM 820 N N . ASP A 1 107 ? 17.230 -6.815 23.574 1.00 69.94 107 ASP A N 1
ATOM 821 C CA . ASP A 1 107 ? 17.704 -7.133 24.929 1.00 69.94 107 ASP A CA 1
ATOM 822 C C . ASP A 1 107 ? 17.866 -8.644 25.184 1.00 69.94 107 ASP A C 1
ATOM 824 O O . ASP A 1 107 ? 18.336 -9.080 26.239 1.00 69.94 107 ASP A O 1
ATOM 828 N N . MET A 1 108 ? 17.472 -9.468 24.216 1.00 68.94 108 MET A N 1
ATOM 829 C CA . MET A 1 108 ? 17.544 -10.917 24.294 1.00 68.94 108 MET A CA 1
ATOM 830 C C . MET A 1 108 ? 18.934 -11.438 23.885 1.00 68.94 108 MET A C 1
ATOM 832 O O . MET A 1 108 ? 19.367 -11.290 22.744 1.00 68.94 108 MET A O 1
ATOM 836 N N . ASP A 1 109 ? 19.585 -12.180 24.786 1.00 69.31 109 ASP A N 1
ATOM 837 C CA . ASP A 1 109 ? 20.891 -12.853 24.600 1.00 69.31 109 ASP A CA 1
ATOM 838 C C . ASP A 1 109 ? 20.819 -14.084 23.653 1.00 69.31 109 ASP A C 1
ATOM 840 O O . ASP A 1 109 ? 21.456 -15.120 23.852 1.00 69.31 109 ASP A O 1
ATOM 844 N N . ILE A 1 110 ? 19.977 -14.024 22.618 1.00 70.44 110 ILE A N 1
ATOM 845 C CA . ILE A 1 110 ? 19.694 -15.147 21.708 1.00 70.44 110 ILE A CA 1
ATOM 846 C C . ILE A 1 110 ? 20.715 -15.192 20.557 1.00 70.44 110 ILE A C 1
ATOM 848 O O . ILE A 1 110 ? 20.883 -16.220 19.897 1.00 70.44 110 ILE A O 1
ATOM 852 N N . THR A 1 111 ? 21.398 -14.080 20.276 1.00 71.94 111 THR A N 1
ATOM 853 C CA . THR A 1 111 ? 22.199 -13.905 19.058 1.00 71.94 111 THR A CA 1
ATOM 854 C C . THR A 1 111 ? 23.336 -12.906 19.277 1.00 71.94 111 THR A C 1
ATOM 856 O O . THR A 1 111 ? 23.165 -11.908 19.962 1.00 71.94 111 THR A O 1
ATOM 859 N N . ASN A 1 112 ? 24.485 -13.138 18.629 1.00 80.38 112 ASN A N 1
ATOM 860 C CA . ASN A 1 112 ? 25.627 -12.209 18.645 1.00 80.38 112 ASN A CA 1
ATOM 861 C C . ASN A 1 112 ? 25.406 -10.940 17.789 1.00 80.38 112 ASN A C 1
ATOM 863 O O . ASN A 1 112 ? 26.266 -10.064 17.788 1.00 80.38 112 ASN A O 1
ATOM 867 N N . TYR A 1 113 ? 24.305 -10.880 17.030 1.00 79.62 113 TYR A N 1
ATOM 868 C CA . TYR A 1 113 ? 23.950 -9.804 16.093 1.00 79.62 113 TYR A CA 1
ATOM 869 C C . TYR A 1 113 ? 22.460 -9.434 16.230 1.00 79.62 113 TYR A C 1
ATOM 871 O O . TYR A 1 113 ? 21.673 -9.658 15.299 1.00 79.62 113 TYR A O 1
ATOM 879 N N . PRO A 1 114 ? 22.017 -8.973 17.414 1.00 79.25 114 PRO A N 1
ATOM 880 C CA . PRO A 1 114 ? 20.610 -8.667 17.676 1.00 79.25 114 PRO A CA 1
ATOM 881 C C . PRO A 1 114 ? 20.034 -7.653 16.676 1.00 79.25 114 PRO A C 1
ATOM 883 O O . PRO A 1 114 ? 18.908 -7.823 16.219 1.00 79.25 114 PRO A O 1
ATOM 886 N N . GLU A 1 115 ? 20.817 -6.668 16.232 1.00 78.81 115 GLU A N 1
ATOM 887 C CA . GLU A 1 115 ? 20.407 -5.651 15.260 1.00 78.81 115 GLU A CA 1
ATOM 888 C C . GLU A 1 115 ? 19.970 -6.240 13.910 1.00 78.81 115 GLU A C 1
ATOM 890 O O . GLU A 1 115 ? 18.932 -5.863 13.368 1.00 78.81 115 GLU A O 1
ATOM 895 N N . PHE A 1 116 ? 20.707 -7.229 13.396 1.00 82.69 116 PHE A N 1
ATOM 896 C CA . PHE A 1 116 ? 20.370 -7.881 12.130 1.00 82.69 116 PHE A CA 1
ATOM 897 C C . PHE A 1 116 ? 19.091 -8.712 12.249 1.00 82.69 116 PHE A C 1
ATOM 899 O O . PHE A 1 116 ? 18.280 -8.763 11.322 1.00 82.69 116 PHE A O 1
ATOM 906 N N . VAL A 1 117 ? 18.902 -9.370 13.395 1.00 84.75 117 VAL A N 1
ATOM 907 C CA . VAL A 1 117 ? 17.694 -10.154 13.659 1.00 84.75 117 VAL A CA 1
ATOM 908 C C . VAL A 1 117 ? 16.481 -9.244 13.753 1.00 84.75 117 VAL A C 1
ATOM 910 O O . VAL A 1 117 ? 15.461 -9.547 13.137 1.00 84.75 117 VAL A O 1
ATOM 913 N N . VAL A 1 118 ? 16.602 -8.110 14.441 1.00 84.12 118 VAL A N 1
ATOM 914 C CA . VAL A 1 118 ? 15.531 -7.117 14.513 1.00 84.12 118 VAL A CA 1
ATOM 915 C C . VAL A 1 118 ? 15.149 -6.639 13.107 1.00 84.12 118 VAL A C 1
ATOM 917 O O . VAL A 1 118 ? 13.969 -6.663 12.767 1.00 84.12 118 VAL A O 1
ATOM 920 N N . ASP A 1 119 ? 16.109 -6.290 12.249 1.00 84.06 119 ASP A N 1
ATOM 921 C CA . ASP A 1 119 ? 15.811 -5.854 10.876 1.00 84.06 119 ASP A CA 1
ATOM 922 C C . ASP A 1 119 ? 15.166 -6.956 10.020 1.00 84.06 119 ASP A C 1
ATOM 924 O O . ASP A 1 119 ? 14.219 -6.697 9.270 1.00 84.06 119 ASP A O 1
ATOM 928 N N . ALA A 1 120 ? 15.615 -8.205 10.160 1.00 86.19 120 ALA A N 1
ATOM 929 C CA . ALA A 1 120 ? 15.004 -9.345 9.480 1.00 86.19 1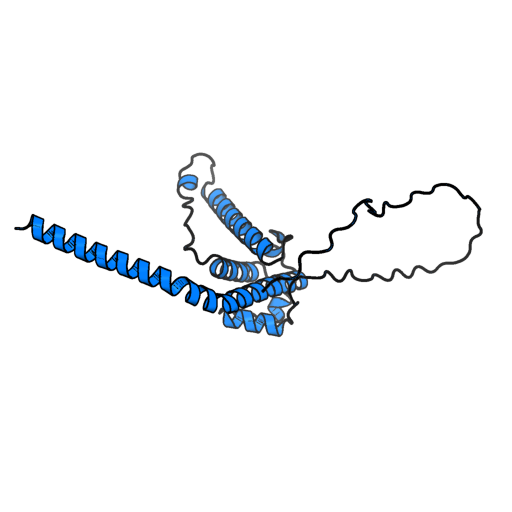20 ALA A CA 1
ATOM 930 C C . ALA A 1 120 ? 13.558 -9.588 9.946 1.00 86.19 120 ALA A C 1
ATOM 932 O O . ALA A 1 120 ? 12.681 -9.860 9.122 1.00 86.19 120 ALA A O 1
ATOM 933 N N . VAL A 1 121 ? 13.296 -9.457 11.250 1.00 86.00 121 VAL A N 1
ATOM 934 C CA . VAL A 1 121 ? 11.953 -9.580 11.832 1.00 86.00 121 VAL A CA 1
ATOM 935 C C . VAL A 1 121 ? 11.054 -8.440 11.356 1.00 86.00 121 VAL A C 1
ATOM 937 O O . VAL A 1 121 ? 9.937 -8.713 10.919 1.00 86.00 121 VAL A O 1
ATOM 940 N N . ARG A 1 122 ? 11.540 -7.190 11.335 1.00 85.56 122 ARG A N 1
ATOM 941 C CA . ARG A 1 122 ? 10.802 -6.040 10.772 1.00 85.56 122 ARG A CA 1
ATOM 942 C C . ARG A 1 122 ? 10.393 -6.301 9.327 1.00 85.56 122 ARG A C 1
ATOM 944 O O . ARG A 1 122 ? 9.225 -6.143 8.978 1.00 85.56 122 ARG A O 1
ATOM 951 N N . PHE A 1 123 ? 11.333 -6.756 8.500 1.00 87.06 123 PHE A N 1
ATOM 952 C CA . PHE A 1 123 ? 11.048 -7.083 7.105 1.00 87.06 123 PHE A CA 1
ATOM 953 C C . PHE A 1 123 ? 10.038 -8.230 6.969 1.00 87.06 123 PHE A C 1
ATOM 955 O O . PHE A 1 123 ? 9.159 -8.180 6.109 1.00 87.06 123 PHE A O 1
ATOM 962 N N . TYR A 1 124 ? 10.130 -9.255 7.820 1.00 88.69 124 TYR A N 1
ATOM 963 C CA . TYR A 1 124 ? 9.175 -10.361 7.829 1.00 88.69 124 TYR A CA 1
ATOM 964 C C . TYR A 1 124 ? 7.762 -9.903 8.212 1.00 88.69 124 TYR A C 1
ATOM 966 O O . TYR A 1 124 ? 6.810 -10.277 7.530 1.00 88.69 124 TYR A O 1
ATOM 974 N N . ILE A 1 125 ? 7.623 -9.072 9.250 1.00 87.62 125 ILE A N 1
ATOM 975 C CA . ILE A 1 125 ? 6.335 -8.498 9.670 1.00 87.62 125 ILE A CA 1
ATOM 976 C C . ILE A 1 125 ? 5.732 -7.677 8.529 1.00 87.62 125 ILE A C 1
ATOM 978 O O . ILE A 1 125 ? 4.581 -7.910 8.159 1.00 87.62 125 ILE A O 1
ATOM 982 N N . PHE A 1 126 ? 6.525 -6.794 7.916 1.00 88.25 126 PHE A N 1
ATOM 983 C CA . PHE A 1 126 ? 6.104 -6.014 6.752 1.00 88.25 126 PHE A CA 1
ATOM 984 C C . PHE A 1 126 ? 5.616 -6.914 5.609 1.00 88.25 126 PHE A C 1
ATOM 986 O O . PHE A 1 126 ? 4.517 -6.729 5.089 1.00 88.25 126 PHE A O 1
ATOM 993 N N . LEU A 1 127 ? 6.399 -7.932 5.236 1.00 91.38 127 LEU A N 1
ATOM 994 C CA . LEU A 1 127 ? 6.027 -8.863 4.172 1.00 91.38 127 LEU A CA 1
ATOM 995 C C . LEU A 1 127 ? 4.759 -9.655 4.523 1.00 91.38 127 LEU A C 1
ATOM 997 O O . LEU A 1 127 ? 3.918 -9.874 3.654 1.00 91.38 127 LEU A O 1
ATOM 1001 N N . TYR A 1 128 ? 4.597 -10.080 5.775 1.00 90.88 128 TYR A N 1
ATOM 1002 C CA . TYR A 1 128 ? 3.408 -10.792 6.241 1.00 90.88 128 TYR A CA 1
ATOM 1003 C C . TYR A 1 128 ? 2.150 -9.917 6.152 1.00 90.88 128 TYR A C 1
ATOM 1005 O O . TYR A 1 128 ? 1.137 -10.338 5.592 1.00 90.88 128 TYR A O 1
ATOM 1013 N N . GLN A 1 129 ? 2.223 -8.676 6.632 1.00 90.62 129 GLN A N 1
ATOM 1014 C CA . GLN A 1 129 ? 1.120 -7.719 6.539 1.00 90.62 129 GLN A CA 1
ATOM 1015 C C . GLN A 1 129 ? 0.772 -7.418 5.077 1.00 90.62 129 GLN A C 1
ATOM 1017 O O . GLN A 1 129 ? -0.391 -7.500 4.682 1.00 90.62 129 GLN A O 1
ATOM 1022 N N . LEU A 1 130 ? 1.786 -7.164 4.246 1.00 92.12 130 LEU A N 1
ATOM 1023 C CA . LEU A 1 130 ? 1.600 -6.881 2.828 1.00 92.12 130 LEU A CA 1
ATOM 1024 C C . LEU A 1 130 ? 1.005 -8.074 2.074 1.00 92.12 130 LEU A C 1
ATOM 1026 O O . LEU A 1 130 ? 0.085 -7.897 1.288 1.00 92.12 130 LEU A O 1
ATOM 1030 N N . THR A 1 131 ? 1.487 -9.296 2.307 1.00 93.44 131 THR A N 1
ATOM 1031 C CA . THR A 1 131 ? 0.936 -10.507 1.666 1.00 93.44 131 THR A CA 1
ATOM 1032 C C . THR A 1 131 ? -0.505 -10.780 2.094 1.00 93.44 131 THR A C 1
ATOM 1034 O O . THR A 1 131 ? -1.317 -11.162 1.253 1.00 93.44 131 THR A O 1
ATOM 1037 N N . THR A 1 132 ? -0.845 -10.520 3.359 1.00 91.75 132 THR A N 1
ATOM 1038 C CA . THR A 1 132 ? -2.221 -10.627 3.869 1.00 91.75 132 THR A CA 1
ATOM 1039 C C . THR A 1 132 ? -3.134 -9.617 3.175 1.00 91.75 132 THR A C 1
ATOM 1041 O O . THR A 1 132 ? -4.143 -10.002 2.591 1.00 91.75 132 THR A O 1
ATOM 1044 N N . MET A 1 133 ? -2.725 -8.347 3.115 1.00 91.75 133 MET A N 1
ATOM 1045 C CA . MET A 1 133 ? -3.450 -7.319 2.364 1.00 91.75 133 MET A CA 1
ATOM 1046 C C . MET A 1 133 ? -3.594 -7.700 0.881 1.00 91.75 133 MET A C 1
ATOM 1048 O O . MET A 1 133 ? -4.665 -7.556 0.295 1.00 91.75 133 MET A O 1
ATOM 1052 N N . MET A 1 134 ? -2.523 -8.196 0.257 1.00 93.50 134 MET A N 1
ATOM 1053 C CA . MET A 1 134 ? -2.523 -8.578 -1.157 1.00 93.50 134 MET A CA 1
ATOM 1054 C C . MET A 1 134 ? -3.497 -9.723 -1.444 1.00 93.50 134 MET A C 1
ATOM 1056 O O . MET A 1 134 ? -4.152 -9.726 -2.487 1.00 93.50 134 MET A O 1
ATOM 1060 N N . TYR A 1 135 ? -3.645 -10.662 -0.509 1.00 92.94 135 TYR A N 1
ATOM 1061 C CA . TYR A 1 135 ? -4.655 -11.709 -0.588 1.00 92.94 135 TYR A CA 1
ATOM 1062 C C . TYR A 1 135 ? -6.071 -11.115 -0.635 1.00 92.94 135 TYR A C 1
ATOM 1064 O O . TYR A 1 135 ? -6.849 -11.463 -1.527 1.00 92.94 135 TYR A O 1
ATOM 1072 N N . ASP A 1 136 ? -6.370 -10.158 0.245 1.00 89.88 136 ASP A N 1
ATOM 1073 C CA . ASP A 1 136 ? -7.692 -9.530 0.350 1.00 89.88 136 ASP A CA 1
ATOM 1074 C C . ASP A 1 136 ? -8.052 -8.670 -0.873 1.00 89.88 136 ASP A C 1
ATOM 1076 O O . ASP A 1 136 ? -9.208 -8.648 -1.302 1.00 89.88 136 ASP A O 1
ATOM 1080 N N . VAL A 1 137 ? -7.070 -8.014 -1.504 1.00 91.69 137 VAL A N 1
ATOM 1081 C CA . VAL A 1 137 ? -7.287 -7.243 -2.749 1.00 91.69 137 VAL A CA 1
ATOM 1082 C C . VAL A 1 137 ? -7.327 -8.115 -4.014 1.00 91.69 137 VAL A C 1
ATOM 1084 O O . VAL A 1 137 ? -7.529 -7.599 -5.116 1.00 91.69 137 VAL A O 1
ATOM 1087 N N . GLY A 1 138 ? -7.158 -9.437 -3.886 1.00 91.06 138 GLY A N 1
ATOM 1088 C CA . GLY A 1 138 ? -7.290 -10.395 -4.989 1.00 91.06 138 GLY A CA 1
ATOM 1089 C C . GLY A 1 138 ? -5.983 -10.784 -5.688 1.00 91.06 138 GLY A C 1
ATOM 1090 O O . GLY A 1 138 ? -6.018 -11.244 -6.832 1.00 91.06 138 GLY A O 1
ATOM 1091 N N . VAL A 1 139 ? -4.835 -10.629 -5.024 1.00 94.56 139 VAL A N 1
ATOM 1092 C CA . VAL A 1 139 ? -3.508 -11.078 -5.482 1.00 94.56 139 VAL A CA 1
ATOM 1093 C C . VAL A 1 139 ? -2.922 -12.092 -4.479 1.00 94.56 139 VAL A C 1
ATOM 1095 O O . VAL A 1 139 ? -1.989 -11.782 -3.739 1.00 94.56 139 VAL A O 1
ATOM 1098 N N . PRO A 1 140 ? -3.443 -13.334 -4.437 1.00 93.81 140 PRO A N 1
ATOM 1099 C CA . PRO A 1 140 ? -3.062 -14.327 -3.425 1.00 93.81 140 PRO A CA 1
ATOM 1100 C C . PRO A 1 140 ? -1.655 -14.913 -3.618 1.00 93.81 140 PRO A C 1
ATOM 1102 O O . PRO A 1 140 ? -1.133 -15.574 -2.728 1.00 93.81 140 PRO A O 1
ATOM 1105 N N . ASP A 1 141 ? -1.043 -14.707 -4.785 1.00 94.19 141 ASP A N 1
ATOM 1106 C CA . ASP A 1 141 ? 0.285 -15.209 -5.147 1.00 94.19 141 ASP A CA 1
ATOM 1107 C C . ASP A 1 141 ? 1.397 -14.160 -4.940 1.00 94.19 141 ASP A C 1
ATOM 1109 O O . ASP A 1 141 ? 2.482 -14.285 -5.509 1.00 94.19 141 ASP A O 1
ATOM 1113 N N . PHE A 1 142 ? 1.129 -13.094 -4.176 1.00 95.12 142 PHE A N 1
ATOM 1114 C CA . PHE A 1 142 ? 2.132 -12.083 -3.840 1.00 95.12 142 PHE A CA 1
ATOM 1115 C C . PHE A 1 142 ? 3.244 -12.667 -2.957 1.00 95.12 142 PHE A C 1
ATOM 1117 O O . PHE A 1 142 ? 2.995 -13.461 -2.051 1.00 95.12 142 PHE A O 1
ATOM 1124 N N . SER A 1 143 ? 4.491 -12.281 -3.220 1.00 93.69 143 SER A N 1
ATOM 1125 C CA . SER A 1 143 ? 5.672 -12.870 -2.590 1.00 93.69 143 SER A CA 1
ATOM 1126 C C . SER A 1 143 ? 6.806 -11.859 -2.407 1.00 93.69 143 SER A C 1
ATOM 1128 O O . SER A 1 143 ? 6.818 -10.776 -2.987 1.00 93.69 143 SER A O 1
ATOM 1130 N N . SER A 1 144 ? 7.854 -12.249 -1.676 1.00 92.44 144 SER A N 1
ATOM 1131 C CA . SER A 1 144 ? 9.078 -11.442 -1.548 1.00 92.44 144 SER A CA 1
ATOM 1132 C C . SER A 1 144 ? 9.788 -11.174 -2.886 1.00 92.44 144 SER A C 1
ATOM 1134 O O . SER A 1 144 ? 10.587 -10.237 -2.990 1.00 92.44 144 SER A O 1
ATOM 1136 N N . ARG A 1 145 ? 9.507 -11.957 -3.938 1.00 94.38 145 ARG A N 1
ATOM 1137 C CA . ARG A 1 145 ? 10.034 -11.705 -5.287 1.00 94.38 145 ARG A CA 1
ATOM 1138 C C . ARG A 1 145 ? 9.459 -10.424 -5.884 1.00 94.38 145 ARG A C 1
ATOM 1140 O O . ARG A 1 145 ? 10.197 -9.708 -6.550 1.00 94.38 145 ARG A O 1
ATOM 1147 N N . ASP A 1 146 ? 8.200 -10.105 -5.596 1.00 94.44 146 ASP A N 1
ATOM 1148 C CA . ASP A 1 146 ? 7.542 -8.883 -6.069 1.00 94.44 146 ASP A CA 1
ATOM 1149 C C . ASP A 1 146 ? 8.177 -7.609 -5.468 1.00 94.44 146 ASP A C 1
ATOM 1151 O O . ASP A 1 146 ? 8.060 -6.529 -6.047 1.00 94.44 146 ASP A O 1
ATOM 1155 N N . LEU A 1 147 ? 8.904 -7.746 -4.349 1.00 92.69 147 LEU A N 1
ATOM 1156 C CA . LEU A 1 147 ? 9.719 -6.689 -3.737 1.00 92.69 147 LEU A CA 1
ATOM 1157 C C . LEU A 1 147 ? 11.148 -6.668 -4.288 1.00 92.69 147 LEU A C 1
ATOM 1159 O O . LEU A 1 147 ? 11.660 -5.631 -4.697 1.00 92.69 147 LEU A O 1
ATOM 1163 N N . THR A 1 148 ? 11.814 -7.823 -4.287 1.00 92.31 148 THR A N 1
ATOM 1164 C CA . THR A 1 148 ? 13.257 -7.917 -4.574 1.00 92.31 148 THR A CA 1
ATOM 1165 C C . THR A 1 148 ? 13.587 -7.908 -6.065 1.00 92.31 148 THR A C 1
ATOM 1167 O O . THR A 1 148 ? 14.680 -7.493 -6.454 1.00 92.31 148 THR A O 1
ATOM 1170 N N . LYS A 1 149 ? 12.667 -8.382 -6.909 1.00 95.25 149 LYS A N 1
ATOM 1171 C CA . LYS A 1 149 ? 12.815 -8.493 -8.366 1.00 95.25 149 LYS A CA 1
ATOM 1172 C C . LYS A 1 149 ? 11.486 -8.160 -9.051 1.00 95.25 149 LYS A C 1
ATOM 1174 O O . LYS A 1 149 ? 10.854 -9.057 -9.615 1.00 95.25 149 LYS A O 1
ATOM 1179 N N . PRO A 1 150 ? 11.049 -6.893 -8.996 1.00 95.31 150 PRO A N 1
ATOM 1180 C CA . PRO A 1 150 ? 9.783 -6.496 -9.584 1.00 95.31 150 PRO A CA 1
ATOM 1181 C C . PRO A 1 150 ? 9.822 -6.627 -11.112 1.00 95.31 150 PRO A C 1
ATOM 1183 O O . PRO A 1 150 ? 10.741 -6.151 -11.776 1.00 95.31 150 PRO A O 1
ATOM 1186 N N . GLU A 1 151 ? 8.805 -7.277 -11.673 1.00 96.25 151 GLU A N 1
ATOM 1187 C CA . GLU A 1 151 ? 8.634 -7.454 -13.118 1.00 96.25 151 GLU A CA 1
ATOM 1188 C C . GLU A 1 151 ? 7.524 -6.519 -13.610 1.00 96.25 151 GLU A C 1
ATOM 1190 O O . GLU A 1 151 ? 6.456 -6.468 -13.006 1.00 96.25 151 GLU A O 1
ATOM 1195 N N . ALA A 1 152 ? 7.745 -5.787 -14.705 1.00 95.50 152 ALA A N 1
ATOM 1196 C CA . ALA A 1 152 ? 6.853 -4.703 -15.140 1.00 95.50 152 ALA A CA 1
ATOM 1197 C C . ALA A 1 152 ? 5.377 -5.124 -15.291 1.00 95.50 152 ALA A C 1
ATOM 1199 O O . ALA A 1 152 ? 4.481 -4.474 -14.753 1.00 95.50 152 ALA A O 1
ATOM 1200 N N . GLU A 1 153 ? 5.108 -6.251 -15.959 1.00 94.56 153 GLU A N 1
ATOM 1201 C CA . GLU A 1 153 ? 3.739 -6.768 -16.117 1.00 94.56 153 GLU A CA 1
ATOM 1202 C C . GLU A 1 153 ? 3.111 -7.178 -14.779 1.00 94.56 153 GLU A C 1
ATOM 1204 O O . GLU A 1 153 ? 1.925 -6.939 -14.540 1.00 94.56 153 GLU A O 1
ATOM 1209 N N . ARG A 1 154 ? 3.914 -7.763 -13.884 1.00 95.38 154 ARG A N 1
ATOM 1210 C CA . ARG A 1 154 ? 3.475 -8.177 -12.550 1.00 95.38 154 ARG A CA 1
ATOM 1211 C C . ARG A 1 154 ? 3.145 -6.961 -11.690 1.00 95.38 154 ARG A C 1
ATOM 1213 O O . ARG A 1 154 ? 2.063 -6.910 -11.116 1.00 95.38 154 ARG A O 1
ATOM 1220 N N . VAL A 1 155 ? 4.015 -5.954 -11.678 1.00 96.12 155 VAL A N 1
ATOM 1221 C CA . VAL A 1 155 ? 3.791 -4.677 -10.988 1.00 96.12 155 VAL A CA 1
ATOM 1222 C C . VAL A 1 155 ? 2.521 -4.008 -11.497 1.00 96.12 155 VAL A C 1
ATOM 1224 O O . VAL A 1 155 ? 1.672 -3.625 -10.700 1.00 96.12 155 VAL A O 1
ATOM 1227 N N . ARG A 1 156 ? 2.322 -3.942 -12.817 1.00 95.88 156 ARG A N 1
ATOM 1228 C CA . ARG A 1 156 ? 1.106 -3.367 -13.408 1.00 95.88 156 ARG A CA 1
ATOM 1229 C C . ARG A 1 156 ? -0.165 -4.058 -12.910 1.00 95.88 156 ARG A C 1
ATOM 1231 O O . ARG A 1 156 ? -1.147 -3.380 -12.604 1.00 95.88 156 ARG A O 1
ATOM 1238 N N . ARG A 1 157 ? -0.149 -5.391 -12.809 1.00 95.19 157 ARG A N 1
ATOM 1239 C CA . ARG A 1 157 ? -1.262 -6.180 -12.259 1.00 95.19 157 ARG A CA 1
ATOM 1240 C C . ARG A 1 157 ? -1.505 -5.857 -10.788 1.00 95.19 157 ARG A C 1
ATOM 1242 O O . ARG A 1 157 ? -2.638 -5.552 -10.433 1.00 95.19 157 ARG A O 1
ATOM 1249 N N . VAL A 1 158 ? -0.457 -5.905 -9.966 1.00 95.31 158 VAL A N 1
ATOM 1250 C CA . VAL A 1 158 ? -0.552 -5.640 -8.524 1.00 95.31 158 VAL A CA 1
ATOM 1251 C C . VAL A 1 158 ? -1.093 -4.233 -8.274 1.00 95.31 158 VAL A C 1
ATOM 1253 O O . VAL A 1 158 ? -2.082 -4.074 -7.569 1.00 95.31 158 VAL A O 1
ATOM 1256 N N . LEU A 1 159 ? -0.521 -3.216 -8.922 1.00 95.19 159 LEU A N 1
ATOM 1257 C CA . LEU A 1 159 ? -0.973 -1.832 -8.774 1.00 95.19 159 LEU A CA 1
ATOM 1258 C C . LEU A 1 159 ? -2.421 -1.649 -9.233 1.00 95.19 159 LEU A C 1
ATOM 1260 O O . LEU A 1 159 ? -3.173 -0.928 -8.590 1.00 95.19 159 LEU A O 1
ATOM 1264 N N . SER A 1 160 ? -2.845 -2.332 -10.299 1.00 95.88 160 SER A N 1
ATOM 1265 C CA . SER A 1 160 ? -4.247 -2.295 -10.733 1.00 95.88 160 SER A CA 1
ATOM 1266 C C . SER A 1 160 ? -5.196 -2.853 -9.667 1.00 95.88 160 SER A C 1
ATOM 1268 O O . SER A 1 160 ? -6.248 -2.263 -9.429 1.00 95.88 160 SER A O 1
ATOM 1270 N N . ALA A 1 161 ? -4.818 -3.953 -9.006 1.00 94.69 161 ALA A N 1
ATOM 1271 C CA . ALA A 1 161 ? -5.600 -4.552 -7.925 1.00 94.69 161 ALA A CA 1
ATOM 1272 C C . ALA A 1 161 ? -5.717 -3.605 -6.726 1.00 94.69 161 ALA A C 1
ATOM 1274 O O . ALA A 1 161 ? -6.815 -3.333 -6.242 1.00 94.69 161 ALA A O 1
ATOM 1275 N N . VAL A 1 162 ? -4.585 -3.046 -6.294 1.00 92.94 162 VAL A N 1
ATOM 1276 C CA . VAL A 1 162 ? -4.531 -2.166 -5.126 1.00 92.94 162 VAL A CA 1
ATOM 1277 C C . VAL A 1 162 ? -5.258 -0.843 -5.383 1.00 92.94 162 VAL A C 1
ATOM 1279 O O . VAL A 1 162 ? -6.031 -0.401 -4.538 1.00 92.94 162 VAL A O 1
ATOM 1282 N N . ILE A 1 163 ? -5.101 -0.240 -6.566 1.00 92.81 163 ILE A N 1
ATOM 1283 C CA . ILE A 1 163 ? -5.849 0.969 -6.951 1.00 92.81 163 ILE A CA 1
ATOM 1284 C C . ILE A 1 163 ? -7.355 0.682 -6.989 1.00 92.81 163 ILE A C 1
ATOM 1286 O O . ILE A 1 163 ? -8.153 1.508 -6.551 1.00 92.81 163 ILE A O 1
ATOM 1290 N N . ASN A 1 164 ? -7.762 -0.485 -7.497 1.00 93.00 164 ASN A N 1
ATOM 1291 C CA . ASN A 1 164 ? -9.167 -0.880 -7.501 1.00 93.00 164 ASN A CA 1
ATOM 1292 C C . ASN A 1 164 ? -9.724 -1.019 -6.074 1.00 93.00 164 ASN A C 1
ATOM 1294 O O . ASN A 1 164 ? -10.832 -0.559 -5.808 1.00 93.00 164 ASN A O 1
ATOM 1298 N N . TYR A 1 165 ? -8.949 -1.600 -5.154 1.00 90.56 165 TYR A N 1
ATOM 1299 C CA . TYR A 1 165 ? -9.310 -1.661 -3.738 1.00 90.56 165 TYR A CA 1
ATOM 1300 C C . TYR A 1 165 ? -9.420 -0.268 -3.104 1.00 90.56 165 TYR A C 1
ATOM 1302 O O . TYR A 1 165 ? -10.411 0.012 -2.436 1.00 90.56 165 TYR A O 1
ATOM 1310 N N . ALA A 1 166 ? -8.454 0.620 -3.352 1.00 87.31 166 ALA A N 1
ATOM 1311 C CA . ALA A 1 166 ? -8.473 1.982 -2.819 1.00 87.31 166 ALA A CA 1
ATOM 1312 C C . ALA A 1 166 ? -9.733 2.748 -3.259 1.00 87.31 166 ALA A C 1
ATOM 1314 O O . ALA A 1 166 ? -10.420 3.325 -2.421 1.00 87.31 166 ALA A O 1
ATOM 1315 N N . LYS A 1 167 ? -10.103 2.657 -4.544 1.00 87.56 167 LYS A N 1
ATOM 1316 C CA . LYS A 1 167 ? -11.345 3.253 -5.069 1.00 87.56 167 LYS A CA 1
ATOM 1317 C C . LYS A 1 167 ? -12.597 2.651 -4.439 1.00 87.56 167 LYS A C 1
ATOM 1319 O O . LYS A 1 167 ? -13.506 3.370 -4.052 1.00 87.56 167 LYS A O 1
ATOM 1324 N N . PHE A 1 168 ? -12.634 1.328 -4.294 1.00 86.25 168 PHE A N 1
ATOM 1325 C CA . PHE A 1 168 ? -13.745 0.648 -3.630 1.00 86.25 168 PHE A CA 1
ATOM 1326 C C . PHE A 1 168 ? -13.900 1.078 -2.165 1.00 86.25 168 PHE A C 1
ATOM 1328 O O . PHE A 1 168 ? -15.023 1.213 -1.678 1.00 86.25 168 PHE A O 1
ATOM 1335 N N . LYS A 1 169 ? -12.781 1.279 -1.463 1.00 83.19 169 LYS A N 1
ATOM 1336 C CA . LYS A 1 169 ? -12.763 1.773 -0.087 1.00 83.19 169 LYS A CA 1
ATOM 1337 C C . LYS A 1 169 ? -13.301 3.205 -0.024 1.00 83.19 169 LYS A C 1
ATOM 1339 O O . LYS A 1 169 ? -14.193 3.455 0.779 1.00 83.19 169 LYS A O 1
ATOM 1344 N N . GLU A 1 170 ? -12.846 4.094 -0.903 1.00 83.62 170 GLU A N 1
ATOM 1345 C CA . GLU A 1 170 ? -13.324 5.482 -1.011 1.00 83.62 170 GLU A CA 1
ATOM 1346 C C . GLU A 1 170 ? -14.839 5.558 -1.286 1.00 83.62 170 GLU A C 1
ATOM 1348 O O . GLU A 1 170 ? -15.571 6.228 -0.557 1.00 83.62 170 GLU A O 1
ATOM 1353 N N . ASP A 1 171 ? -15.339 4.780 -2.252 1.00 83.75 171 ASP A N 1
ATOM 1354 C CA . ASP A 1 171 ? -16.769 4.726 -2.594 1.00 83.75 171 ASP A CA 1
ATOM 1355 C C . ASP A 1 171 ? -17.646 4.257 -1.415 1.00 83.75 171 ASP A C 1
ATOM 1357 O O . ASP A 1 171 ? -18.821 4.621 -1.309 1.00 83.75 171 ASP A O 1
ATOM 1361 N N . ARG A 1 172 ? -17.095 3.420 -0.524 1.00 80.56 172 ARG A N 1
ATOM 1362 C CA . ARG A 1 172 ? -17.813 2.853 0.630 1.00 80.56 172 ARG A CA 1
ATOM 1363 C C . ARG A 1 172 ? -17.613 3.612 1.931 1.00 80.56 172 ARG A C 1
ATOM 1365 O O . ARG A 1 172 ? -18.448 3.461 2.822 1.00 80.56 172 ARG A O 1
ATOM 1372 N N . GLN A 1 173 ? -16.563 4.419 2.045 1.00 76.19 173 GLN A N 1
ATOM 1373 C CA . GLN A 1 173 ? -16.281 5.210 3.240 1.00 76.19 173 GLN A CA 1
ATOM 1374 C C . GLN A 1 173 ? -17.472 6.110 3.591 1.00 76.19 173 GLN A C 1
ATOM 1376 O O . GLN A 1 173 ? -17.947 6.062 4.720 1.00 76.19 173 GLN A O 1
ATOM 1381 N N . GLY A 1 174 ? -18.021 6.858 2.629 1.00 77.81 174 GLY A N 1
ATOM 1382 C CA . GLY A 1 174 ? -19.156 7.765 2.862 1.00 77.81 174 GLY A CA 1
ATOM 1383 C C . GLY A 1 174 ? -20.382 7.095 3.507 1.00 77.81 174 GLY A C 1
ATOM 1384 O O . GLY A 1 174 ? -20.790 7.521 4.589 1.00 77.81 174 GLY A O 1
ATOM 1385 N N . PRO A 1 175 ? -20.949 6.036 2.896 1.00 80.62 175 PRO A N 1
ATOM 1386 C CA . PRO A 1 175 ? -22.064 5.286 3.478 1.00 80.62 175 PRO A CA 1
ATOM 1387 C C . PRO A 1 175 ? -21.761 4.706 4.865 1.00 80.62 175 PRO A C 1
ATOM 1389 O O . PRO A 1 175 ? -22.598 4.787 5.757 1.00 80.62 175 PRO A O 1
ATOM 1392 N N . ILE A 1 176 ? -20.552 4.166 5.068 1.00 79.81 176 ILE A N 1
ATOM 1393 C CA . ILE A 1 176 ? -20.134 3.616 6.365 1.00 79.81 176 ILE A CA 1
ATOM 1394 C C . ILE A 1 176 ? -20.111 4.717 7.435 1.00 79.81 176 ILE A C 1
ATOM 1396 O O . ILE A 1 176 ? -20.639 4.514 8.526 1.00 79.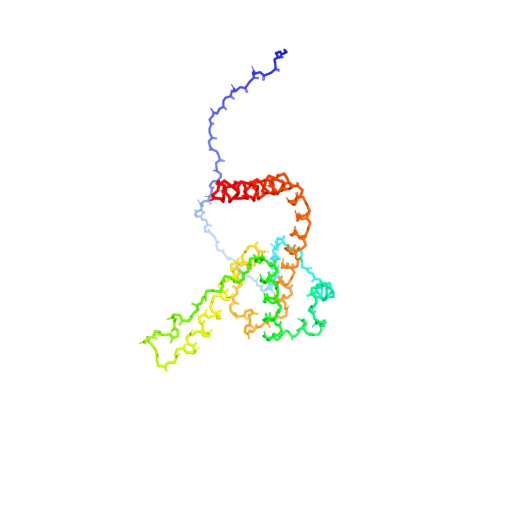81 176 ILE A O 1
ATOM 1400 N N . TYR A 1 177 ? -19.559 5.895 7.123 1.00 78.38 177 TYR A N 1
ATOM 1401 C CA . TYR A 1 177 ? -19.573 7.034 8.042 1.00 78.38 177 TYR A CA 1
ATOM 1402 C C . TYR A 1 177 ? -20.995 7.485 8.379 1.00 78.38 177 TYR A C 1
ATOM 1404 O O . TYR A 1 177 ? -21.258 7.844 9.522 1.00 78.38 177 TYR A O 1
ATOM 1412 N N . GLU A 1 178 ? -21.920 7.482 7.417 1.00 80.75 178 GLU A N 1
ATOM 1413 C CA . GLU A 1 178 ? -23.317 7.843 7.678 1.00 80.75 178 GLU A CA 1
ATOM 1414 C C . GLU A 1 178 ? -24.003 6.853 8.629 1.00 80.75 178 GLU A C 1
ATOM 1416 O O . GLU A 1 178 ? -24.663 7.288 9.575 1.00 80.75 178 GLU A O 1
ATOM 1421 N N . ASP A 1 179 ? -23.767 5.552 8.446 1.00 84.81 179 ASP A N 1
ATOM 1422 C CA . ASP A 1 179 ? -24.283 4.497 9.326 1.00 84.81 179 ASP A CA 1
ATOM 1423 C C . ASP A 1 179 ? -23.667 4.541 10.740 1.00 84.81 179 ASP A C 1
ATOM 1425 O O . ASP A 1 179 ? -24.330 4.168 11.709 1.00 84.81 179 ASP A O 1
ATOM 1429 N N . LEU A 1 180 ? -22.423 5.016 10.882 1.00 85.31 180 LEU A N 1
ATOM 1430 C CA . LEU A 1 180 ? -21.713 5.140 12.166 1.00 85.31 180 LEU A CA 1
ATOM 1431 C C . LEU A 1 180 ? -22.065 6.411 12.955 1.00 85.31 180 LEU A C 1
ATOM 1433 O O . LEU A 1 180 ? -21.913 6.424 14.178 1.00 85.31 180 LEU A O 1
ATOM 1437 N N . ARG A 1 181 ? -22.603 7.454 12.306 1.00 86.38 181 ARG A N 1
ATOM 1438 C CA . ARG A 1 181 ? -22.974 8.726 12.966 1.00 86.38 181 ARG A CA 1
ATOM 1439 C C . ARG A 1 181 ? -23.783 8.566 14.259 1.00 86.38 181 ARG A C 1
ATOM 1441 O O . ARG A 1 181 ? -23.494 9.296 15.207 1.00 86.38 181 ARG A O 1
ATOM 1448 N N . PRO A 1 182 ? -24.797 7.682 14.347 1.00 88.62 182 PRO A N 1
ATOM 1449 C CA . PRO A 1 182 ? -25.552 7.509 15.585 1.00 88.62 182 PRO A CA 1
ATOM 1450 C C . PRO A 1 182 ? -24.681 6.970 16.725 1.00 88.62 182 PRO A C 1
ATOM 1452 O O . PRO A 1 182 ? -24.820 7.413 17.862 1.00 88.62 182 PRO A O 1
ATOM 1455 N N . SER A 1 183 ? -23.766 6.043 16.430 1.00 89.06 183 SER A N 1
ATOM 1456 C CA . SER A 1 183 ? -22.819 5.511 17.413 1.00 89.06 183 SER A CA 1
ATOM 1457 C C . SER A 1 183 ? -21.859 6.594 17.900 1.00 89.06 183 SER A C 1
ATOM 1459 O O . SER A 1 183 ? -21.676 6.728 19.108 1.00 89.06 183 SER A O 1
ATOM 1461 N N . ASP A 1 184 ? -21.331 7.418 16.994 1.00 86.69 184 ASP A N 1
ATOM 1462 C CA . ASP A 1 184 ? -20.434 8.527 17.343 1.00 86.69 184 ASP A CA 1
ATOM 1463 C C . ASP A 1 184 ? -21.121 9.569 18.237 1.00 86.69 184 ASP A C 1
ATOM 1465 O O . ASP A 1 184 ? -20.527 10.061 19.196 1.00 86.69 184 ASP A O 1
ATOM 1469 N N . GLN A 1 185 ? -22.399 9.870 17.978 1.00 87.69 185 GLN A N 1
ATOM 1470 C CA . GLN A 1 185 ? -23.197 10.762 18.829 1.00 87.69 185 GLN A CA 1
ATOM 1471 C C . GLN A 1 185 ? -23.367 10.197 20.240 1.00 87.69 185 GLN A C 1
ATOM 1473 O O . GLN A 1 185 ? -23.189 10.923 21.217 1.00 87.69 185 GLN A O 1
ATOM 1478 N N . VAL A 1 186 ? -23.674 8.900 20.355 1.00 90.62 186 VAL A N 1
ATOM 1479 C CA . VAL A 1 186 ? -23.812 8.233 21.657 1.00 90.62 186 VAL A CA 1
ATOM 1480 C C . VAL A 1 186 ? -22.484 8.249 22.415 1.00 90.62 186 VAL A C 1
ATOM 1482 O O . VAL A 1 186 ? -22.461 8.613 23.590 1.00 90.62 186 VAL A O 1
ATOM 1485 N N . ILE A 1 187 ? -21.373 7.927 21.749 1.00 91.62 187 ILE A N 1
ATOM 1486 C CA . ILE A 1 187 ? -20.029 7.983 22.343 1.00 91.62 187 ILE A CA 1
ATOM 1487 C C . ILE A 1 187 ? -19.713 9.403 22.833 1.00 91.62 187 ILE A C 1
ATOM 1489 O O . ILE A 1 187 ? -19.245 9.571 23.960 1.00 91.62 187 ILE A O 1
ATOM 1493 N N . GLY A 1 188 ? -20.029 10.424 22.031 1.00 88.06 188 GLY A N 1
ATOM 1494 C CA . GLY A 1 188 ? -19.886 11.827 22.419 1.00 88.06 188 GLY A CA 1
ATOM 1495 C C . GLY A 1 188 ? -20.665 12.158 23.692 1.00 88.06 188 GLY A C 1
ATOM 1496 O O . GLY A 1 188 ? -20.085 12.670 24.648 1.00 88.06 188 GLY A O 1
ATOM 1497 N N . THR A 1 189 ? -21.946 11.776 23.754 1.00 92.50 189 THR A N 1
ATOM 1498 C CA . THR A 1 189 ? -22.774 12.018 24.948 1.00 92.50 189 THR A CA 1
ATOM 1499 C C . THR A 1 189 ? -22.274 11.286 26.191 1.00 92.50 189 THR A C 1
ATOM 1501 O O . THR A 1 189 ? -22.303 11.857 27.277 1.00 92.50 189 THR A O 1
ATOM 1504 N N . ILE A 1 190 ? -21.780 10.049 26.055 1.00 93.12 190 ILE A N 1
ATOM 1505 C CA . ILE A 1 190 ? -21.172 9.311 27.173 1.00 93.12 190 ILE A CA 1
ATOM 1506 C C . ILE A 1 190 ? -19.948 10.072 27.694 1.00 93.12 190 ILE A C 1
ATOM 1508 O O . ILE A 1 190 ? -19.830 10.280 28.898 1.00 93.12 190 ILE A O 1
ATOM 1512 N N . SER A 1 191 ? -19.076 10.548 26.800 1.00 93.25 191 SER A N 1
ATOM 1513 C CA . SER A 1 191 ? -17.872 11.291 27.191 1.00 93.25 191 SER A CA 1
ATOM 1514 C C . SER A 1 191 ? -18.188 12.619 27.893 1.00 93.25 191 SER A C 1
ATOM 1516 O O . SER A 1 191 ? -17.482 13.005 28.826 1.00 93.25 191 SER A O 1
ATOM 1518 N N . GLU A 1 192 ? -19.243 13.320 27.473 1.00 93.19 192 GLU A N 1
ATOM 1519 C CA . GLU A 1 192 ? -19.722 14.537 28.144 1.00 93.19 192 GLU A CA 1
ATOM 1520 C C . GLU A 1 192 ? -20.269 14.230 29.544 1.00 93.19 192 GLU A C 1
ATOM 1522 O O . GLU A 1 192 ? -19.829 14.833 30.521 1.00 93.19 192 GLU A O 1
ATOM 1527 N N . LEU A 1 193 ? -21.142 13.226 29.667 1.00 93.06 193 LEU A N 1
ATOM 1528 C CA . LEU A 1 193 ? -21.697 12.790 30.953 1.00 93.06 193 LEU A CA 1
ATOM 1529 C C . LEU A 1 193 ? -20.613 12.338 31.941 1.00 93.06 193 LEU A C 1
ATOM 1531 O O . LEU A 1 193 ? -20.705 12.627 33.133 1.00 93.06 193 LEU A O 1
ATOM 1535 N N . GLU A 1 194 ? -19.573 11.652 31.467 1.00 94.06 194 GLU A N 1
ATOM 1536 C CA . GLU A 1 194 ? -18.432 11.254 32.298 1.00 94.06 194 GLU A CA 1
ATOM 1537 C C . GLU A 1 194 ? -17.625 12.452 32.815 1.00 94.06 194 GLU A C 1
ATOM 1539 O O . GLU A 1 194 ? -17.122 12.410 33.943 1.00 94.06 194 GLU A O 1
ATOM 1544 N N . LYS A 1 195 ? -17.490 13.522 32.019 1.00 93.38 195 LYS A N 1
ATOM 1545 C CA . LYS A 1 195 ? -16.839 14.766 32.460 1.00 93.38 195 LYS A CA 1
ATOM 1546 C C . LYS A 1 195 ? -17.676 15.476 33.516 1.00 93.38 195 LYS A C 1
ATOM 1548 O O . LYS A 1 195 ? -17.133 15.838 34.557 1.00 93.38 195 LYS A O 1
ATOM 1553 N N . ASP A 1 196 ? -18.977 15.605 33.278 1.00 93.06 196 ASP A N 1
ATOM 1554 C CA . ASP A 1 196 ? -19.897 16.255 34.213 1.00 93.06 196 ASP A CA 1
ATOM 1555 C C . ASP A 1 196 ? -19.954 15.502 35.548 1.00 93.06 196 ASP A C 1
ATOM 1557 O O . ASP A 1 196 ? -19.865 16.106 36.616 1.00 93.06 196 ASP A O 1
ATOM 1561 N N . PHE A 1 197 ? -20.029 14.167 35.500 1.00 90.69 197 PHE A N 1
ATOM 1562 C CA . PHE A 1 197 ? -19.999 13.323 36.694 1.00 90.69 197 PHE A CA 1
ATOM 1563 C C . PHE A 1 197 ? -18.706 13.507 37.495 1.00 90.69 197 PHE A C 1
ATOM 1565 O O . PHE A 1 197 ? -18.746 13.622 38.720 1.00 90.69 197 PHE A O 1
ATOM 1572 N N . ARG A 1 198 ? -17.558 13.564 36.808 1.00 93.88 198 ARG A N 1
ATOM 1573 C CA . ARG A 1 198 ? -16.255 13.781 37.445 1.00 93.88 198 ARG A CA 1
ATOM 1574 C C . ARG A 1 198 ? -16.205 15.123 38.163 1.00 93.88 198 ARG A C 1
ATOM 1576 O O . ARG A 1 198 ? -15.812 15.171 39.321 1.00 93.88 198 ARG A O 1
ATOM 1583 N N . GLN A 1 199 ? -16.655 16.181 37.498 1.00 91.44 199 GLN A N 1
ATOM 1584 C CA . GLN A 1 199 ? -16.630 17.526 38.055 1.00 91.44 199 GLN A CA 1
ATOM 1585 C C . GLN A 1 199 ? -17.567 17.665 39.262 1.00 91.44 199 GLN A C 1
ATOM 1587 O O . GLN A 1 199 ? -17.180 18.217 40.286 1.00 91.44 199 GLN A O 1
ATOM 1592 N N . LEU A 1 200 ? -18.760 17.067 39.194 1.00 91.19 200 LEU A N 1
ATOM 1593 C CA . LEU A 1 200 ? -19.690 17.047 40.323 1.00 91.19 200 LEU A CA 1
ATOM 1594 C C . LEU A 1 200 ? -19.141 16.246 41.517 1.00 91.19 200 LEU A C 1
ATOM 1596 O O . LEU A 1 200 ? -19.392 16.600 42.666 1.00 91.19 200 LEU A O 1
ATOM 1600 N N . SER A 1 201 ? -18.395 15.168 41.255 1.00 92.38 201 SER A N 1
ATOM 1601 C CA . SER A 1 201 ? -17.727 14.389 42.302 1.00 92.38 201 SER A CA 1
ATOM 1602 C C . SER A 1 201 ? -16.622 15.192 42.993 1.00 92.38 201 SER A C 1
ATOM 1604 O O . SER A 1 201 ? -16.518 15.138 44.215 1.00 92.38 201 SER A O 1
ATOM 1606 N N . GLU A 1 202 ? -15.829 15.956 42.238 1.00 91.56 202 GLU A N 1
ATOM 1607 C CA . GLU A 1 202 ? -14.785 16.837 42.783 1.00 91.56 202 GLU A CA 1
ATOM 1608 C C . GLU A 1 202 ? -15.386 17.957 43.653 1.00 91.56 202 GLU A C 1
ATOM 1610 O O . GLU A 1 202 ? -14.889 18.223 44.746 1.00 91.56 202 GLU A O 1
ATOM 1615 N N . ASP A 1 203 ? -16.503 18.556 43.228 1.00 87.69 203 ASP A N 1
ATOM 1616 C CA . ASP A 1 203 ? -17.196 19.602 43.993 1.00 87.69 203 ASP A CA 1
ATOM 1617 C C . ASP A 1 203 ? -17.758 19.087 45.334 1.00 87.69 203 ASP A C 1
ATOM 1619 O O . ASP A 1 203 ? -17.769 19.818 46.328 1.00 87.69 203 ASP A O 1
ATOM 1623 N N . ILE A 1 204 ? -18.206 17.825 45.387 1.00 84.31 204 ILE A N 1
ATOM 1624 C CA . ILE A 1 204 ? -18.679 17.182 46.624 1.00 84.31 204 ILE A CA 1
ATOM 1625 C C . ILE A 1 204 ? -17.517 16.890 47.583 1.00 84.31 204 ILE A C 1
ATOM 1627 O O . ILE A 1 204 ? -17.699 16.999 48.792 1.00 84.31 204 ILE A O 1
ATOM 1631 N N . GLU A 1 205 ? -16.334 16.528 47.082 1.00 79.56 205 GLU A N 1
ATOM 1632 C CA . GLU A 1 205 ? -15.164 16.236 47.927 1.00 79.56 205 GLU A CA 1
ATOM 1633 C C . GLU A 1 205 ? -14.530 17.490 48.554 1.00 79.56 205 GLU A C 1
ATOM 1635 O O . GLU A 1 205 ? -13.823 17.387 49.558 1.00 79.56 205 GLU A O 1
ATOM 1640 N N . ILE A 1 206 ? -14.780 18.673 47.985 1.00 71.62 206 ILE A N 1
ATOM 1641 C CA . ILE A 1 206 ? -14.228 19.955 48.454 1.00 71.62 206 ILE A CA 1
ATOM 1642 C C . ILE A 1 206 ? -15.156 20.655 49.475 1.00 71.62 206 ILE A C 1
ATOM 1644 O O . ILE A 1 206 ? -14.703 21.562 50.183 1.00 71.62 206 ILE A O 1
ATOM 1648 N N . SER A 1 207 ? -16.428 20.245 49.580 1.00 52.75 207 SER A N 1
ATOM 1649 C CA . SER A 1 207 ? -17.447 20.870 50.443 1.00 52.75 207 SER A CA 1
ATOM 1650 C C . SER A 1 207 ? -17.634 20.196 51.802 1.00 52.75 207 SER A C 1
ATOM 1652 O O . SER A 1 207 ? -18.116 20.930 52.699 1.00 52.75 207 SER A O 1
#

Foldseek 3Di:
DDDDDDDDDDDDDDDDDDDDDDDDDDDDDDDDDDDDDPPPPPPPPDAPFDQDDLVVLQVLCVVLVQHDDSVCLQVPDLVSVVVVLVSLLCLVPVDDPPCPPCVVQLVDPPDPCSPVVSVVVVVVVSQVSSCVVLVVLRNNVDDCCCNHPNHSVNSSVSSRSSSRVSVVCVVVVVVVVVVCVVVVVVVVVVVVVVVVVVVVVVVVVVD

Radius of gyration: 30.02 Å; Cα contacts (8 Å, |Δi|>4): 96; chains: 1; bounding box: 82×72×93 Å

InterPro domains:
  IPR005549 Kinetochore protein Nuf2, N-terminal [PF03800] (47-174)
  IPR038275 Nuf2, N-terminal domain superfamily [G3DSA:1.10.418.60] (40-205)

Secondary structure (DSSP, 8-state):
-----------------------------------------------SSPPPPHHHHHHHHHHTT----HHHHHS--HHHHHHHHHHHHHHHH-S------THHHHS-TT-S-HHHHHHHHHHHHHHHHHHHHHHHTT-TT--HHHHHS--HHHHHHHHHHHHHHHHHHHHHHHHHHHHHHHHHHHHHHHHHHHHHHHHHHHHHHH-

Sequence (207 aa):
MNNFRQSLAGRPGSNIPRPTSSLAGSNAKPLTGSHHQSSSRAATETYHFPLLKPQAIVSCLTDIQISWTEEELARPTPQKMLLVYETFLDMATESARDDCSLDEIQDMDITNYPEFVVDAVRFYIFLYQLTTMMYDVGVPDFSSRDLTKPEAERVRRVLSAVINYAKFKEDRQGPIYEDLRPSDQVIGTISELEKDFRQLSEDIEIS

Solvent-accessible surface area (backbone atoms only — not comparable to full-atom values): 13053 Å² total; per-residue (Å²): 137,85,88,89,90,84,85,89,80,82,86,86,80,89,82,76,89,73,87,84,85,80,87,89,84,89,82,83,86,86,90,82,83,92,79,91,76,82,76,77,72,72,78,74,78,80,63,100,57,70,80,59,54,63,69,58,50,36,50,57,36,45,77,73,73,41,90,65,50,64,67,44,52,66,55,46,45,41,71,60,46,48,56,51,51,52,53,50,46,55,70,69,60,74,59,74,78,76,74,74,70,56,61,68,55,58,75,38,93,83,54,101,52,33,68,60,50,49,53,52,48,53,52,49,52,51,51,51,54,48,38,53,52,30,37,77,49,72,41,74,83,59,52,74,52,62,41,75,61,40,45,35,71,57,49,45,47,52,53,22,28,51,52,51,45,52,52,55,49,59,72,46,44,60,63,52,52,61,71,42,46,65,58,54,52,50,54,51,52,50,55,50,53,53,51,53,53,50,53,55,51,52,56,60,75,76,108

Mean predicted aligned error: 15.84 Å

Nearest PDB structures (foldseek):
  7kdf-assembly1_B  TM=6.540E-01  e=7.703E-08  Saccharomyces cerevisiae
  8v10-assembly1_B  TM=7.735E-01  e=6.586E-07  Saccharomyces cerevisiae
  5tcs-assembly1_B  TM=6.991E-01  e=5.070E-07  Saccharomyces cerevisiae S288C
  8qau-assembly1_B  TM=7.961E-01  e=1.172E-05  Saccharomyces cerevisiae
  8g0q-assembly1_B  TM=6.502E-01  e=5.344E-06  Saccharomyces cerevisiae

pLDDT: mean 75.69, std 22.41, range [31.92, 96.25]

Organism: NCBI:txid101097